Protein AF-A0A179ULN0-F1 (afdb_monomer)

Nearest PDB structures (foldseek):
  7x2u-assembly1_B  TM=2.822E-01  e=8.309E+00  Homo sapiens

Radius of gyration: 23.5 Å; Cα contacts (8 Å, |Δi|>4): 282; chains: 1; bounding box: 60×69×51 Å

Solvent-accessible surface area (backbone atoms only — not comparable to full-atom values): 16867 Å² total; per-residue (Å²): 145,85,83,88,75,81,90,78,72,86,79,89,75,92,74,95,76,65,72,68,56,58,52,49,49,53,50,49,51,49,53,52,49,56,60,60,67,67,43,74,63,62,56,55,58,56,59,76,74,58,72,100,82,70,83,72,65,65,61,60,53,48,53,52,49,49,53,57,43,50,69,66,63,54,64,80,76,75,67,66,82,57,67,64,60,64,55,49,57,73,71,54,73,71,82,67,65,88,80,44,60,66,74,61,32,39,39,62,30,54,62,98,62,86,73,73,85,72,56,71,67,61,48,52,54,51,21,52,54,38,38,50,54,27,51,49,49,40,50,54,54,56,62,70,36,67,76,51,50,74,57,58,60,86,72,77,63,72,30,53,58,54,41,34,47,34,44,42,68,37,46,87,39,80,49,40,19,57,46,13,46,47,50,15,36,47,50,8,30,51,41,4,29,50,45,33,51,58,46,60,70,42,98,63,26,83,84,45,25,82,55,43,13,59,52,15,20,52,54,25,44,52,51,18,63,72,71,71,17,54,23,76,35,19,33,48,42,4,19,40,21,28,61,36,70,53,48,41,64,43,32,76,56,37,39,62,52,48,50,50,42,43,48,46,37,50,53,42,35,22,55,57,39,33,75,73,50,70,22,41,86,38,65,88,55,91,68,80,75,66,59,72,76,66,64,76,77,112

Mean predicted aligned error: 15.64 Å

Structure (mmCIF, N/CA/C/O backbone):
data_AF-A0A179ULN0-F1
#
_entry.id   AF-A0A179ULN0-F1
#
loop_
_atom_site.group_PDB
_atom_site.id
_atom_site.type_symbol
_atom_site.label_atom_id
_atom_site.label_alt_id
_atom_site.label_comp_id
_atom_site.label_asym_id
_atom_site.label_entity_id
_atom_site.label_seq_id
_atom_site.pdbx_PDB_ins_code
_atom_site.Cartn_x
_atom_site.Cartn_y
_atom_site.Cartn_z
_atom_site.occupancy
_atom_site.B_iso_or_equiv
_atom_site.auth_seq_id
_atom_site.auth_comp_id
_atom_site.auth_asym_id
_atom_site.auth_atom_id
_atom_site.pdbx_PDB_model_num
ATOM 1 N N . MET A 1 1 ? 18.303 41.573 -6.606 1.00 40.38 1 MET A N 1
ATOM 2 C CA . MET A 1 1 ? 16.859 41.795 -6.342 1.00 40.38 1 MET A CA 1
ATOM 3 C C . MET A 1 1 ? 16.330 43.005 -7.127 1.00 40.38 1 MET A C 1
ATOM 5 O O . MET A 1 1 ? 15.957 43.995 -6.518 1.00 40.38 1 MET A O 1
ATOM 9 N N . HIS A 1 2 ? 16.290 42.969 -8.468 1.00 32.41 2 HIS A N 1
ATOM 10 C CA . HIS A 1 2 ? 15.744 44.108 -9.238 1.00 32.41 2 HIS A CA 1
ATOM 11 C C . HIS A 1 2 ? 15.025 43.757 -10.558 1.00 32.41 2 HIS A C 1
ATOM 13 O O . HIS A 1 2 ? 14.625 44.658 -11.286 1.00 32.41 2 HIS A O 1
ATOM 19 N N . ALA A 1 3 ? 14.7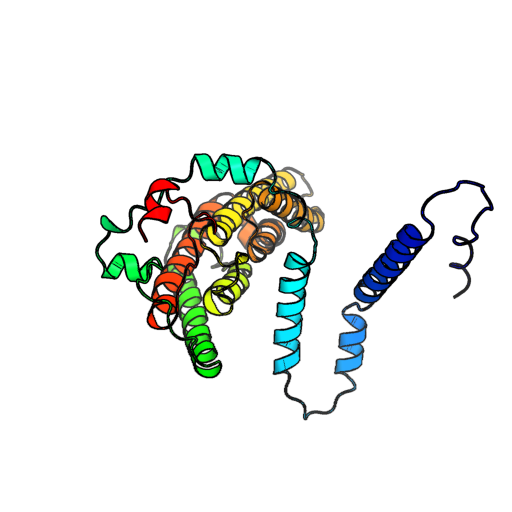85 42.469 -10.846 1.00 34.06 3 ALA A N 1
ATOM 20 C CA . ALA A 1 3 ? 14.168 42.024 -12.106 1.00 34.06 3 ALA A CA 1
ATOM 21 C C . ALA A 1 3 ? 12.752 41.415 -11.969 1.00 34.06 3 ALA A C 1
ATOM 23 O O . ALA A 1 3 ? 12.161 41.022 -12.965 1.00 34.06 3 ALA A O 1
ATOM 24 N N . ILE A 1 4 ? 12.157 41.387 -10.769 1.00 36.00 4 ILE A N 1
ATOM 25 C CA . ILE A 1 4 ? 10.793 40.860 -10.536 1.00 36.00 4 ILE A CA 1
ATOM 26 C C . ILE A 1 4 ? 9.886 41.980 -10.007 1.00 36.00 4 ILE A C 1
ATOM 28 O O . ILE A 1 4 ? 9.288 41.880 -8.941 1.00 36.00 4 ILE A O 1
ATOM 32 N N . ARG A 1 5 ? 9.834 43.119 -10.705 1.00 33.16 5 ARG A N 1
ATOM 33 C CA . ARG A 1 5 ? 8.904 44.214 -10.355 1.00 33.16 5 ARG A CA 1
ATOM 34 C C . ARG A 1 5 ? 8.020 44.685 -11.508 1.00 33.16 5 ARG A C 1
ATOM 36 O O . ARG A 1 5 ? 7.246 45.611 -11.320 1.00 33.16 5 ARG A O 1
ATOM 43 N N . LYS A 1 6 ? 8.095 44.045 -12.682 1.00 33.81 6 LYS A N 1
ATOM 44 C CA . LYS A 1 6 ? 7.427 44.528 -13.906 1.00 33.81 6 LYS A CA 1
ATOM 45 C C . LYS A 1 6 ? 6.244 43.700 -14.427 1.00 33.81 6 LYS A C 1
ATOM 47 O O . LYS A 1 6 ? 5.729 44.034 -15.481 1.00 33.81 6 LYS A O 1
ATOM 52 N N . VAL A 1 7 ? 5.758 42.687 -13.702 1.00 37.56 7 VAL A N 1
ATOM 53 C CA . VAL A 1 7 ? 4.596 41.877 -14.155 1.00 37.56 7 VAL A CA 1
ATOM 54 C C . VAL A 1 7 ? 3.280 42.256 -13.452 1.00 37.56 7 VAL A C 1
ATOM 56 O O . VAL A 1 7 ? 2.231 41.704 -13.747 1.00 37.56 7 VAL A O 1
ATOM 59 N N . CYS A 1 8 ? 3.286 43.244 -12.554 1.00 33.84 8 CYS A N 1
ATOM 60 C CA . CYS A 1 8 ? 2.080 43.656 -11.830 1.00 33.84 8 CYS A CA 1
ATOM 61 C C . CYS A 1 8 ? 1.866 45.172 -11.932 1.00 33.84 8 CYS A C 1
ATOM 63 O O . CYS A 1 8 ? 1.975 45.892 -10.943 1.00 33.84 8 CYS A O 1
ATOM 65 N N . GLN A 1 9 ? 1.587 45.668 -13.139 1.00 30.64 9 GLN A N 1
ATOM 66 C CA . GLN A 1 9 ? 0.807 46.898 -13.282 1.00 30.64 9 GLN A CA 1
ATOM 67 C C . GLN A 1 9 ? -0.569 46.532 -13.846 1.00 30.64 9 GLN A C 1
ATOM 69 O O . GLN A 1 9 ? -0.626 45.873 -14.885 1.00 30.64 9 GLN A O 1
ATOM 74 N N . PRO A 1 10 ? -1.673 46.907 -13.176 1.00 33.56 10 PRO A N 1
ATOM 75 C CA . PRO A 1 10 ? -3.003 46.697 -13.719 1.00 33.56 10 PRO A CA 1
ATOM 76 C C . PRO A 1 10 ? -3.217 47.674 -14.880 1.00 33.56 10 PRO A C 1
ATOM 78 O O . PRO A 1 10 ? -3.147 48.888 -14.696 1.00 33.56 10 PRO A O 1
ATOM 81 N N . GLN A 1 11 ? -3.464 47.144 -16.079 1.00 34.94 11 GLN A N 1
ATOM 82 C CA . GLN A 1 11 ? -4.039 47.943 -17.153 1.00 34.94 11 GLN A CA 1
ATOM 83 C C . GLN A 1 11 ? -5.492 48.266 -16.805 1.00 34.94 11 GLN A C 1
ATOM 85 O O . GLN A 1 11 ? -6.268 47.397 -16.409 1.00 34.94 11 GLN A O 1
ATOM 90 N N . ASN A 1 12 ? -5.813 49.549 -16.915 1.00 36.28 12 ASN A N 1
ATOM 91 C CA . ASN A 1 12 ? -7.117 50.127 -16.653 1.00 36.28 12 ASN A CA 1
ATOM 92 C C . ASN A 1 12 ? -8.088 49.676 -17.759 1.00 36.28 12 ASN A C 1
ATOM 94 O O . ASN A 1 12 ? -7.899 50.029 -18.920 1.00 36.28 12 ASN A O 1
ATOM 98 N N . GLY A 1 13 ? -9.089 48.868 -17.408 1.00 31.16 13 GLY A N 1
ATOM 99 C CA . GLY A 1 13 ? -10.068 48.318 -18.344 1.00 31.16 13 GLY A CA 1
ATOM 100 C C . GLY A 1 13 ? -11.402 48.072 -17.646 1.00 31.16 13 GLY A C 1
ATOM 101 O O . GLY A 1 13 ? -11.511 47.237 -16.755 1.00 31.16 13 GLY A O 1
ATOM 102 N N . SER A 1 14 ? -12.395 48.856 -18.042 1.00 37.06 14 SER A N 1
ATOM 103 C CA . SER A 1 14 ? -13.783 48.890 -17.583 1.00 37.06 14 SER A CA 1
ATOM 104 C C . SER A 1 14 ? -14.515 47.546 -17.696 1.00 37.06 14 SER A C 1
ATOM 106 O O . SER A 1 14 ? -14.599 46.980 -18.784 1.00 37.06 14 SER A O 1
ATOM 108 N N . GLY A 1 15 ? -15.134 47.090 -16.604 1.00 32.31 15 GLY A N 1
ATOM 109 C CA . GLY A 1 15 ? -16.051 45.948 -16.601 1.00 32.31 15 GLY A CA 1
ATOM 110 C C . GLY A 1 15 ? -16.623 45.689 -15.208 1.00 32.31 15 GLY A C 1
ATOM 111 O O . GLY A 1 15 ? -15.917 45.263 -14.302 1.00 32.31 15 GLY A O 1
ATOM 112 N N . ILE A 1 16 ? -17.904 46.000 -15.028 1.00 43.78 16 ILE A N 1
ATOM 113 C CA . ILE A 1 16 ? -18.657 45.872 -13.777 1.00 43.78 16 ILE A CA 1
ATOM 114 C C . ILE A 1 16 ? -18.820 44.380 -13.448 1.00 43.78 16 ILE A C 1
ATOM 116 O O . ILE A 1 16 ? -19.535 43.670 -14.149 1.00 43.78 16 ILE A O 1
ATOM 120 N N . GLY A 1 17 ? -18.162 43.903 -12.388 1.00 41.06 17 GLY A N 1
ATOM 121 C CA . GLY A 1 17 ? -18.345 42.537 -11.892 1.00 41.06 17 GLY A CA 1
ATOM 122 C C . GLY A 1 17 ? -17.196 42.009 -11.031 1.00 41.06 17 GLY A C 1
ATOM 123 O O . GLY A 1 17 ? -16.205 41.506 -11.544 1.00 41.06 17 GLY A O 1
ATOM 124 N N . ASN A 1 18 ? -17.400 42.030 -9.711 1.00 45.28 18 ASN A N 1
ATOM 125 C CA . ASN A 1 18 ? -16.765 41.141 -8.728 1.00 45.28 18 ASN A CA 1
ATOM 126 C C . ASN A 1 18 ? -15.263 41.344 -8.406 1.00 45.28 18 ASN A C 1
ATOM 128 O O . ASN A 1 18 ? -14.456 40.412 -8.418 1.00 45.28 18 ASN A O 1
ATOM 132 N N . THR A 1 19 ? -14.882 42.563 -8.020 1.00 45.16 19 THR A N 1
ATOM 133 C CA . THR A 1 19 ? -13.539 42.900 -7.503 1.00 45.16 19 THR A CA 1
ATOM 134 C C . THR A 1 19 ? -13.199 42.227 -6.160 1.00 45.16 19 THR A C 1
ATOM 136 O O . THR A 1 19 ? -12.023 42.005 -5.859 1.00 45.16 19 THR A O 1
ATOM 139 N N . ASP A 1 20 ? -14.205 41.816 -5.382 1.00 47.31 20 ASP A N 1
ATOM 140 C CA . ASP A 1 20 ? -14.019 41.173 -4.075 1.00 47.31 20 ASP A CA 1
ATOM 141 C C . ASP A 1 20 ? -13.673 39.679 -4.148 1.00 47.31 20 ASP A C 1
ATOM 143 O O . ASP A 1 20 ? -13.014 39.167 -3.237 1.00 47.31 20 ASP A O 1
ATOM 147 N N . GLU A 1 21 ? -14.070 38.959 -5.203 1.00 48.91 21 GLU A N 1
ATOM 148 C CA . GLU A 1 21 ? -13.698 37.546 -5.385 1.00 48.91 21 GLU A CA 1
ATOM 149 C C . GLU A 1 21 ? -12.279 37.394 -5.935 1.00 48.91 21 GLU A C 1
ATOM 151 O O . GLU A 1 21 ? -11.496 36.617 -5.382 1.00 48.91 21 GLU A O 1
ATOM 156 N N . ALA A 1 22 ? -11.895 38.208 -6.924 1.00 44.06 22 ALA A N 1
ATOM 157 C CA . ALA A 1 22 ? -10.529 38.229 -7.451 1.00 44.06 22 ALA A CA 1
ATOM 158 C C . ALA A 1 22 ? -9.507 38.657 -6.377 1.00 44.06 22 ALA A C 1
ATOM 160 O O . ALA A 1 22 ? -8.414 38.091 -6.275 1.00 44.06 22 ALA A O 1
ATOM 161 N N . GLY A 1 23 ? -9.879 39.603 -5.502 1.00 44.81 23 GLY A N 1
ATOM 162 C CA . GLY A 1 23 ? -9.072 39.992 -4.342 1.00 44.81 23 GLY A CA 1
ATOM 163 C C . GLY A 1 23 ? -8.931 38.877 -3.297 1.00 44.81 23 GLY A C 1
ATOM 164 O O . GLY A 1 23 ? -7.858 38.711 -2.703 1.00 44.81 23 GLY A O 1
ATOM 165 N N . ARG A 1 24 ? -9.981 38.066 -3.098 1.00 52.47 24 ARG A N 1
ATOM 166 C CA . ARG A 1 24 ? -9.977 36.909 -2.184 1.00 52.47 24 ARG A CA 1
ATOM 167 C C . ARG A 1 24 ? -9.149 35.752 -2.734 1.00 52.47 24 ARG A C 1
ATOM 169 O O . ARG A 1 24 ? -8.398 35.142 -1.972 1.00 52.47 24 ARG A O 1
ATOM 176 N N . GLU A 1 25 ? -9.232 35.484 -4.036 1.00 47.31 25 GLU A N 1
ATOM 177 C CA . GLU A 1 25 ? -8.388 34.494 -4.710 1.00 47.31 25 GLU A CA 1
ATOM 178 C C . GLU A 1 25 ? -6.926 34.928 -4.756 1.00 47.31 25 GLU A C 1
ATOM 180 O O . GLU A 1 25 ? -6.057 34.122 -4.439 1.00 47.31 25 GLU A O 1
ATOM 185 N N . SER A 1 26 ? -6.628 36.205 -5.019 1.00 44.69 26 SER A N 1
ATOM 186 C CA . SER A 1 26 ? -5.249 36.709 -4.975 1.00 44.69 26 SER A CA 1
ATOM 187 C C . SER A 1 26 ? -4.641 36.599 -3.573 1.00 44.69 26 SER A C 1
ATOM 189 O O . SER A 1 26 ? -3.469 36.249 -3.436 1.00 44.69 26 SER A O 1
ATOM 191 N N . ARG A 1 27 ? -5.424 36.841 -2.510 1.00 49.72 27 ARG A N 1
ATOM 192 C CA . ARG A 1 27 ? -4.967 36.621 -1.125 1.00 49.72 27 ARG A CA 1
ATOM 193 C C . ARG A 1 27 ? -4.789 35.140 -0.802 1.00 49.72 27 ARG A C 1
ATOM 195 O O . ARG A 1 27 ? -3.818 34.804 -0.135 1.00 49.72 27 ARG A O 1
ATOM 202 N N . ARG A 1 28 ? -5.664 34.256 -1.294 1.00 48.75 28 ARG A N 1
ATOM 203 C CA . ARG A 1 28 ? -5.533 32.796 -1.120 1.00 48.75 28 ARG A CA 1
ATOM 204 C C . ARG A 1 28 ? -4.339 32.227 -1.876 1.00 48.75 28 ARG A C 1
ATOM 206 O O . ARG A 1 28 ? -3.595 31.449 -1.299 1.00 48.75 28 ARG A O 1
ATOM 213 N N . LEU A 1 29 ? -4.107 32.669 -3.109 1.00 47.16 29 LEU A N 1
ATOM 214 C CA . LEU A 1 29 ? -2.938 32.301 -3.903 1.00 47.16 29 LEU A CA 1
ATOM 215 C C . LEU A 1 29 ? -1.650 32.816 -3.265 1.00 47.16 29 LEU A C 1
ATOM 217 O O . LEU A 1 29 ? -0.686 32.067 -3.209 1.00 47.16 29 LEU A O 1
ATOM 221 N N . ARG A 1 30 ? -1.636 34.035 -2.706 1.00 46.56 30 ARG A N 1
ATOM 222 C CA . ARG A 1 30 ? -0.488 34.540 -1.9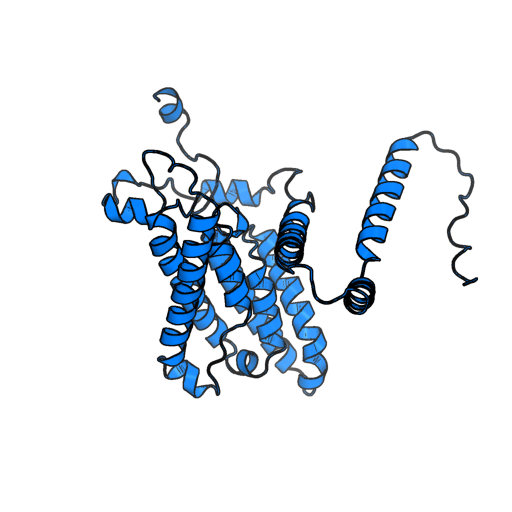29 1.00 46.56 30 ARG A CA 1
ATOM 223 C C . ARG A 1 30 ? -0.273 33.773 -0.629 1.00 46.56 30 ARG A C 1
ATOM 225 O O . ARG A 1 30 ? 0.874 33.524 -0.292 1.00 46.56 30 ARG A O 1
ATOM 232 N N . LEU A 1 31 ? -1.336 33.367 0.071 1.00 46.09 31 LEU A N 1
ATOM 233 C CA . LEU A 1 31 ? -1.219 32.519 1.262 1.00 46.09 31 LEU A CA 1
ATOM 234 C C . LEU A 1 31 ? -0.682 31.126 0.906 1.00 46.09 31 LEU A C 1
ATOM 236 O O . LEU A 1 31 ? 0.199 30.634 1.603 1.00 46.09 31 LEU A O 1
ATOM 240 N N . CYS A 1 32 ? -1.164 30.526 -0.189 1.00 42.22 32 CYS A N 1
ATOM 241 C CA . CYS A 1 32 ? -0.693 29.242 -0.717 1.00 42.22 32 CYS A CA 1
ATOM 242 C C . CYS A 1 32 ? 0.751 29.321 -1.229 1.00 42.22 32 CYS A C 1
ATOM 244 O O . CYS A 1 32 ? 1.546 28.435 -0.943 1.00 42.22 32 CYS A O 1
ATOM 246 N N . LEU A 1 33 ? 1.126 30.397 -1.926 1.00 43.53 33 LEU A N 1
ATOM 247 C CA . LEU A 1 33 ? 2.506 30.646 -2.354 1.00 43.53 33 LEU A CA 1
ATOM 248 C C . LEU A 1 33 ? 3.428 30.914 -1.160 1.00 43.53 33 LEU A C 1
ATOM 250 O O . LEU A 1 33 ? 4.557 30.440 -1.163 1.00 43.53 33 LEU A O 1
ATOM 254 N N . ALA A 1 34 ? 2.952 31.599 -0.116 1.00 41.97 34 ALA A N 1
ATOM 255 C CA . ALA A 1 34 ? 3.703 31.792 1.124 1.00 41.97 34 ALA A CA 1
ATOM 256 C C . ALA A 1 34 ? 3.893 30.478 1.904 1.00 41.97 34 ALA A C 1
ATOM 258 O O . ALA A 1 34 ? 4.945 30.285 2.501 1.00 41.97 34 ALA A O 1
ATOM 259 N N . THR A 1 35 ? 2.929 29.548 1.847 1.00 46.09 35 THR A N 1
ATOM 260 C CA . THR A 1 35 ? 3.082 28.187 2.409 1.00 46.09 35 THR A CA 1
ATOM 261 C C . THR A 1 35 ? 3.914 27.256 1.522 1.00 46.09 35 THR A C 1
ATOM 263 O O . THR A 1 35 ? 4.506 26.308 2.026 1.00 46.09 35 THR A O 1
ATOM 266 N N . MET A 1 36 ? 4.013 27.523 0.216 1.00 39.44 36 MET A N 1
ATOM 267 C CA . MET A 1 36 ? 4.932 26.821 -0.692 1.00 39.44 36 MET A CA 1
ATOM 268 C C . MET A 1 36 ? 6.375 27.338 -0.591 1.00 39.44 36 MET A C 1
ATOM 270 O O . MET A 1 36 ? 7.309 26.569 -0.800 1.00 39.44 36 MET A O 1
ATOM 274 N N . ALA A 1 37 ? 6.566 28.622 -0.266 1.00 39.38 37 ALA A N 1
ATOM 275 C CA . ALA A 1 37 ? 7.881 29.249 -0.115 1.00 39.38 37 ALA A CA 1
ATOM 276 C C . ALA A 1 37 ? 8.602 28.848 1.183 1.00 39.38 37 ALA A C 1
ATOM 278 O O . ALA A 1 37 ? 9.821 28.977 1.263 1.00 39.38 37 ALA A O 1
ATOM 279 N N . THR A 1 38 ? 7.892 28.294 2.171 1.00 41.84 38 THR A N 1
ATOM 280 C CA . THR A 1 38 ? 8.506 27.625 3.327 1.00 41.84 38 THR A CA 1
ATOM 281 C C . THR A 1 38 ? 8.982 26.229 2.925 1.00 41.84 38 THR A C 1
ATOM 283 O O . THR A 1 38 ? 8.421 25.204 3.311 1.00 41.84 38 THR A O 1
ATOM 286 N N . THR A 1 39 ? 9.999 26.198 2.068 1.00 41.06 39 THR A N 1
ATOM 287 C CA . THR A 1 39 ? 10.735 24.991 1.682 1.00 41.06 39 THR A CA 1
ATOM 288 C C . THR A 1 39 ? 11.611 24.453 2.830 1.00 41.06 39 THR A C 1
ATOM 290 O O . THR A 1 39 ? 11.952 25.203 3.745 1.00 41.06 39 THR A O 1
ATOM 293 N N . PRO A 1 40 ? 12.060 23.181 2.763 1.00 45.28 40 PRO A N 1
ATOM 294 C CA . PRO A 1 40 ? 12.872 22.493 3.786 1.00 45.28 40 PRO A CA 1
ATOM 295 C C . PRO A 1 40 ? 14.181 23.187 4.217 1.00 45.28 40 PRO A C 1
ATOM 297 O O . PRO A 1 40 ? 14.801 22.778 5.196 1.00 45.28 40 PRO A O 1
ATOM 300 N N . LEU A 1 41 ? 14.616 24.227 3.503 1.00 37.75 41 LEU A N 1
ATOM 301 C CA . LEU A 1 41 ? 15.841 24.981 3.777 1.00 37.75 41 LEU A CA 1
ATOM 302 C C . LEU A 1 41 ? 15.737 25.899 5.005 1.00 37.75 41 LEU A C 1
ATOM 304 O O . LEU A 1 41 ? 16.694 25.971 5.772 1.00 37.75 41 LEU A O 1
ATOM 308 N N . ASP A 1 42 ? 14.584 26.526 5.259 1.00 41.09 42 ASP A N 1
ATOM 309 C CA . ASP A 1 42 ? 14.392 27.328 6.483 1.00 41.09 42 ASP A CA 1
ATOM 310 C C . ASP A 1 42 ? 14.261 26.438 7.729 1.00 41.09 42 ASP A C 1
ATOM 312 O O . ASP A 1 42 ? 14.659 26.818 8.830 1.00 41.09 42 ASP A O 1
ATOM 316 N N . TYR A 1 43 ? 13.786 25.202 7.545 1.00 42.25 43 TYR A N 1
ATOM 317 C CA . TYR A 1 43 ? 13.761 24.171 8.582 1.00 42.25 43 TYR A CA 1
ATOM 318 C C . TYR A 1 43 ? 15.175 23.694 8.947 1.00 42.25 43 TYR A C 1
ATOM 320 O O . TYR A 1 43 ? 15.501 23.608 10.130 1.00 42.25 43 TYR A O 1
ATOM 328 N N . LEU A 1 44 ? 16.043 23.470 7.950 1.00 38.44 44 LEU A N 1
ATOM 329 C CA . LEU A 1 44 ? 17.458 23.160 8.189 1.00 38.44 44 LEU A CA 1
ATOM 330 C C . LEU A 1 44 ? 18.183 24.324 8.871 1.00 38.44 44 LEU A C 1
ATOM 332 O O . LEU A 1 44 ? 18.933 24.095 9.813 1.00 38.44 44 LEU A O 1
ATOM 336 N N . ARG A 1 45 ? 17.903 25.571 8.474 1.00 37.94 45 ARG A N 1
ATOM 337 C CA . ARG A 1 45 ? 18.495 26.761 9.105 1.00 37.94 45 ARG A CA 1
ATOM 338 C C . ARG A 1 45 ? 18.032 26.957 10.554 1.00 37.94 45 ARG A C 1
ATOM 340 O O . ARG A 1 45 ? 18.825 27.363 11.390 1.00 37.94 45 ARG A O 1
ATOM 347 N N . SER A 1 46 ? 16.784 26.605 10.870 1.00 39.72 46 SER A N 1
ATOM 348 C CA . SER A 1 46 ? 16.241 26.646 12.238 1.00 39.72 46 SER A CA 1
ATOM 349 C C . SER A 1 46 ? 16.704 25.480 13.128 1.00 39.72 46 SER A C 1
ATOM 351 O O . SER A 1 46 ? 16.644 25.593 14.354 1.00 39.72 46 SER A O 1
ATOM 353 N N . SER A 1 47 ? 17.155 24.369 12.535 1.00 41.22 47 SER A N 1
ATOM 354 C CA . SER A 1 47 ? 17.686 23.202 13.252 1.00 41.22 47 SER A CA 1
ATOM 355 C C . SER A 1 47 ? 19.115 23.407 13.754 1.00 41.22 47 SER A C 1
ATOM 357 O O . SER A 1 47 ? 19.497 22.764 14.728 1.00 41.22 47 SER A O 1
ATOM 359 N N . THR A 1 48 ? 19.907 24.260 13.103 1.00 48.69 48 THR A N 1
ATOM 360 C CA . THR A 1 48 ? 21.296 24.539 13.508 1.00 48.69 48 THR A CA 1
ATOM 361 C C . THR A 1 48 ? 21.379 25.534 14.671 1.00 48.69 48 THR A C 1
ATOM 363 O O . THR A 1 48 ? 22.358 25.524 15.406 1.00 48.69 48 THR A O 1
ATOM 366 N N . ASP A 1 49 ? 20.335 26.348 14.871 1.00 41.72 49 ASP A N 1
ATOM 367 C CA . ASP A 1 49 ? 20.292 27.432 15.868 1.00 41.72 49 ASP A CA 1
ATOM 368 C C . ASP A 1 49 ? 19.614 27.055 17.202 1.00 41.72 49 ASP A C 1
ATOM 370 O O . ASP A 1 49 ? 19.516 27.891 18.102 1.00 41.72 49 ASP A O 1
ATOM 374 N N . ARG A 1 50 ? 19.125 25.817 17.377 1.00 43.12 50 ARG A N 1
ATOM 375 C CA . ARG A 1 50 ? 18.424 25.416 18.612 1.00 43.12 50 ARG A CA 1
ATOM 376 C C . ARG A 1 50 ? 19.254 24.474 19.478 1.00 43.12 50 ARG A C 1
ATOM 378 O O . ARG A 1 50 ? 19.571 23.356 19.087 1.00 43.12 50 ARG A O 1
ATOM 385 N N . GLY A 1 51 ? 19.582 24.962 20.677 1.00 43.31 51 GLY A N 1
ATOM 386 C CA . GLY A 1 51 ? 20.315 24.236 21.712 1.00 43.31 51 GLY A CA 1
ATOM 387 C C . GLY A 1 51 ? 19.623 22.945 22.189 1.00 43.31 51 GLY A C 1
ATOM 388 O O . GLY A 1 51 ? 18.444 22.719 21.917 1.00 43.31 51 GLY A O 1
ATOM 389 N N . PRO A 1 52 ? 20.346 22.093 22.936 1.00 43.53 52 PRO A N 1
ATOM 390 C CA . PRO A 1 52 ? 20.108 20.646 23.034 1.00 43.53 52 PRO A CA 1
ATOM 391 C C . PRO A 1 52 ? 18.881 20.187 23.856 1.00 43.53 52 PRO A C 1
ATOM 393 O O . PRO A 1 52 ? 18.791 19.005 24.171 1.00 43.53 52 PRO A O 1
ATOM 396 N N . ASN A 1 53 ? 17.928 21.062 24.204 1.00 41.84 53 ASN A N 1
ATOM 397 C CA . ASN A 1 53 ? 16.956 20.797 25.281 1.00 41.84 53 ASN A CA 1
ATOM 398 C C . ASN A 1 53 ? 15.451 20.904 24.930 1.00 41.84 53 ASN A C 1
ATOM 400 O O . ASN A 1 53 ? 14.642 21.024 25.847 1.00 41.84 53 ASN A O 1
ATOM 404 N N . GLU A 1 54 ? 15.018 20.794 23.666 1.00 45.69 54 GLU A N 1
ATOM 405 C CA . GLU A 1 54 ? 13.575 20.663 23.348 1.00 45.69 54 GLU A CA 1
ATOM 406 C C . GLU A 1 54 ? 13.187 19.294 22.741 1.00 45.69 54 GLU A C 1
ATOM 408 O O . GLU A 1 54 ? 13.843 18.813 21.814 1.00 45.69 54 GLU A O 1
ATOM 413 N N . PRO A 1 55 ? 12.096 18.648 23.210 1.00 43.75 55 PRO A N 1
ATOM 414 C CA . PRO A 1 55 ? 11.676 17.340 22.715 1.00 43.75 55 PRO A CA 1
ATOM 415 C C . PRO A 1 55 ? 10.986 17.430 21.339 1.00 43.75 55 PRO A C 1
ATOM 417 O O . PRO A 1 55 ? 9.878 17.946 21.190 1.00 43.75 55 PRO A O 1
ATOM 420 N N . ASN A 1 56 ? 11.622 16.807 20.343 1.00 51.12 56 ASN A N 1
ATOM 421 C CA . ASN A 1 56 ? 11.261 16.701 18.916 1.00 51.12 56 ASN A CA 1
ATOM 422 C C . ASN A 1 56 ? 9.860 16.124 18.569 1.00 51.12 56 ASN A C 1
ATOM 424 O O . ASN A 1 56 ? 9.501 16.007 17.396 1.00 51.12 56 ASN A O 1
ATOM 428 N N . GLN A 1 57 ? 9.044 15.726 19.548 1.00 41.97 57 GLN A N 1
ATOM 429 C CA . GLN A 1 57 ? 7.865 14.879 19.311 1.00 41.97 57 GLN A CA 1
ATOM 430 C C . GLN A 1 57 ? 6.641 15.608 18.735 1.00 41.97 57 GLN A C 1
ATOM 432 O O . GLN A 1 57 ? 5.890 15.007 17.970 1.00 41.97 57 GLN A O 1
ATOM 437 N N . ARG A 1 58 ? 6.422 16.895 19.045 1.00 40.12 58 ARG A N 1
ATOM 438 C CA . ARG A 1 58 ? 5.239 17.630 18.540 1.00 40.12 58 ARG A CA 1
ATOM 439 C C . ARG A 1 58 ? 5.372 18.053 17.072 1.00 40.12 58 ARG A C 1
ATOM 441 O O . ARG A 1 58 ? 4.367 18.141 16.372 1.00 40.12 58 ARG A O 1
ATOM 448 N N . ALA A 1 59 ? 6.597 18.261 16.589 1.00 40.38 59 ALA A N 1
ATOM 449 C CA . ALA A 1 59 ? 6.863 18.724 15.226 1.00 40.38 59 ALA A CA 1
ATOM 450 C C . ALA A 1 59 ? 6.729 17.605 14.174 1.00 40.38 59 ALA A C 1
ATOM 452 O O . ALA A 1 59 ? 6.175 17.833 13.101 1.00 40.38 59 ALA A O 1
ATOM 453 N N . LEU A 1 60 ? 7.168 16.384 14.500 1.00 39.53 60 LEU A N 1
ATOM 454 C CA . LEU A 1 60 ? 7.040 15.210 13.623 1.00 39.53 60 LEU A CA 1
ATOM 455 C C . LEU A 1 60 ? 5.577 14.789 13.421 1.00 39.53 60 LEU A C 1
ATOM 457 O O . LEU A 1 60 ? 5.168 14.494 12.299 1.00 39.53 60 LEU A O 1
ATOM 461 N N . VAL A 1 61 ? 4.776 14.822 14.491 1.00 40.94 61 VAL A N 1
ATOM 462 C CA . VAL A 1 61 ? 3.334 14.532 14.421 1.00 40.94 61 VAL A CA 1
ATOM 463 C C . VAL A 1 61 ? 2.602 15.638 13.656 1.00 40.94 61 VAL A C 1
ATOM 465 O O . VAL A 1 61 ? 1.819 15.336 12.759 1.00 40.94 61 VAL A O 1
ATOM 468 N N . GLY A 1 62 ? 2.924 16.912 13.919 1.00 34.31 62 GLY A N 1
ATOM 469 C CA . GLY A 1 62 ? 2.328 18.053 13.217 1.00 34.31 62 GLY A CA 1
ATOM 470 C C . GLY A 1 62 ? 2.633 18.090 11.716 1.00 34.31 62 GLY A C 1
ATOM 471 O O . GLY A 1 62 ? 1.753 18.427 10.930 1.00 34.31 62 GLY A O 1
ATOM 472 N N . GLY A 1 63 ? 3.834 17.685 11.289 1.00 41.56 63 GLY A N 1
ATOM 473 C CA . GLY A 1 63 ? 4.183 17.579 9.867 1.00 41.56 63 GLY A CA 1
ATOM 474 C C . GLY A 1 63 ? 3.421 16.466 9.137 1.00 41.56 63 GLY A C 1
ATOM 475 O O . GLY A 1 63 ? 2.978 16.655 8.002 1.00 41.56 63 GLY A O 1
ATOM 476 N N . PHE A 1 64 ? 3.202 15.326 9.801 1.00 40.19 64 PHE A N 1
ATOM 477 C CA . PHE A 1 64 ? 2.420 14.216 9.247 1.00 40.19 64 PHE A CA 1
ATOM 478 C C . PHE A 1 64 ? 0.921 14.554 9.186 1.00 40.19 64 PHE A C 1
ATOM 480 O O . PHE A 1 64 ? 0.266 14.281 8.178 1.00 40.19 64 PHE A O 1
ATOM 487 N N . GLU A 1 65 ? 0.388 15.224 10.215 1.00 39.38 65 GLU A N 1
ATOM 488 C CA . GLU A 1 65 ? -0.994 15.718 10.229 1.00 39.38 65 GLU A CA 1
ATOM 489 C C . GLU A 1 65 ? -1.224 16.872 9.249 1.00 39.38 65 GLU A C 1
ATOM 491 O O . GLU A 1 65 ? -2.285 16.933 8.631 1.00 39.38 65 GLU A O 1
ATOM 496 N N . ALA A 1 66 ? -0.237 17.743 9.024 1.00 37.94 66 ALA A N 1
ATOM 497 C CA . ALA A 1 66 ? -0.319 18.791 8.011 1.00 37.94 66 ALA A CA 1
ATOM 498 C C . ALA A 1 66 ? -0.347 18.206 6.591 1.00 37.94 66 ALA A C 1
ATOM 500 O O . ALA A 1 66 ? -1.147 18.652 5.777 1.00 37.94 66 ALA A O 1
ATOM 501 N N . MET A 1 67 ? 0.440 17.164 6.295 1.00 43.16 67 MET A N 1
ATOM 502 C CA . MET A 1 67 ? 0.396 16.467 4.999 1.00 43.16 67 MET A CA 1
ATOM 503 C C . MET A 1 67 ? -0.903 15.672 4.796 1.00 43.16 67 MET A C 1
ATOM 505 O O . MET A 1 67 ? -1.516 15.754 3.728 1.00 43.16 67 MET A O 1
ATOM 509 N N . ALA A 1 68 ? -1.366 14.949 5.822 1.00 40.81 68 ALA A N 1
ATOM 510 C CA . ALA A 1 68 ? -2.653 14.248 5.789 1.00 40.81 68 ALA A CA 1
ATOM 511 C C . ALA A 1 68 ? -3.832 15.234 5.668 1.00 40.81 68 ALA A C 1
ATOM 513 O O . ALA A 1 68 ? -4.764 15.017 4.890 1.00 40.81 68 ALA A O 1
ATOM 514 N N . GLY A 1 69 ? -3.747 16.359 6.378 1.00 37.84 69 GLY A N 1
ATOM 515 C CA . GLY A 1 69 ? -4.678 17.475 6.307 1.00 37.84 69 GLY A CA 1
ATOM 516 C C . GLY A 1 69 ? -4.660 18.160 4.945 1.00 37.84 69 GLY A C 1
ATOM 517 O O . GLY A 1 69 ? -5.724 18.444 4.415 1.00 37.84 69 GLY A O 1
ATOM 518 N N . MET A 1 70 ? -3.502 18.353 4.311 1.00 39.50 70 MET A N 1
ATOM 519 C CA . MET A 1 70 ? -3.393 19.000 2.996 1.00 39.50 70 MET A CA 1
ATOM 520 C C . MET A 1 70 ? -4.017 18.151 1.876 1.00 39.50 70 MET A C 1
ATOM 522 O O . MET A 1 70 ? -4.691 18.690 0.991 1.00 39.50 70 MET A O 1
ATOM 526 N N . PHE A 1 71 ? -3.924 16.818 1.971 1.00 40.78 71 PHE A N 1
ATOM 527 C CA . PHE A 1 71 ? -4.664 15.906 1.086 1.00 40.78 71 PHE A CA 1
ATOM 528 C C . PHE A 1 71 ? -6.188 15.990 1.289 1.00 40.78 71 PHE A C 1
ATOM 530 O O . PHE A 1 71 ? -6.953 15.805 0.343 1.00 40.78 71 PHE A O 1
ATOM 537 N N . GLN A 1 72 ? -6.635 16.318 2.505 1.00 40.28 72 GLN A N 1
ATOM 538 C CA . GLN A 1 72 ? -8.049 16.471 2.861 1.00 40.28 72 GLN A CA 1
ATOM 539 C C . GLN A 1 72 ? -8.592 17.899 2.613 1.00 40.28 72 GLN A C 1
ATOM 541 O O . GLN A 1 72 ? -9.788 18.073 2.379 1.00 40.28 72 GLN A O 1
ATOM 546 N N . VAL A 1 73 ? -7.719 18.915 2.626 1.00 38.16 73 VAL A N 1
ATOM 547 C CA . VAL A 1 73 ? -8.014 20.355 2.460 1.00 38.16 73 VAL A CA 1
ATOM 548 C C . VAL A 1 73 ? -8.007 20.786 0.990 1.00 38.16 73 VAL A C 1
ATOM 550 O O . VAL A 1 73 ? -8.609 21.806 0.644 1.00 38.16 73 VAL A O 1
ATOM 553 N N . THR A 1 74 ? -7.429 19.987 0.089 1.00 37.97 74 THR A N 1
ATOM 554 C CA . THR A 1 74 ? -7.625 20.182 -1.352 1.00 37.97 74 THR A CA 1
ATOM 555 C C . THR A 1 74 ? -9.088 19.850 -1.676 1.00 37.97 74 THR A C 1
ATOM 557 O O . THR A 1 74 ? -9.448 18.688 -1.834 1.00 37.97 74 THR A O 1
ATOM 560 N N . GLY A 1 75 ? -9.955 20.871 -1.711 1.00 34.22 75 GLY A N 1
ATOM 561 C CA . GLY A 1 75 ? -11.428 20.818 -1.779 1.00 34.22 75 GLY A CA 1
ATOM 562 C C . GLY A 1 75 ? -12.079 20.109 -2.982 1.00 34.22 75 GLY A C 1
ATOM 563 O O . GLY A 1 75 ? -13.237 20.385 -3.298 1.00 34.22 75 GLY A O 1
ATOM 564 N N . LEU A 1 76 ? -11.388 19.167 -3.623 1.00 40.84 76 LEU A N 1
ATOM 565 C CA . LEU A 1 76 ? -11.875 18.270 -4.675 1.00 40.84 76 LEU A CA 1
ATOM 566 C C . LEU A 1 76 ? -12.920 17.245 -4.187 1.00 40.84 76 LEU A C 1
ATOM 568 O O . LEU A 1 76 ? -13.493 16.511 -4.991 1.00 40.84 76 LEU A O 1
ATOM 572 N N . THR A 1 77 ? -13.206 17.187 -2.885 1.00 44.00 77 THR A N 1
ATOM 573 C CA . THR A 1 77 ? -14.263 16.349 -2.290 1.00 44.00 77 THR A CA 1
ATOM 574 C C . THR A 1 77 ? -15.539 17.112 -1.927 1.00 44.00 77 THR A C 1
ATOM 576 O O . THR A 1 77 ? -16.546 16.470 -1.636 1.00 44.00 77 THR A O 1
ATOM 579 N N . ARG A 1 78 ? -15.553 18.456 -1.969 1.00 40.47 78 ARG A N 1
ATOM 580 C CA . ARG A 1 78 ? -16.713 19.257 -1.515 1.00 40.47 78 ARG A CA 1
ATOM 581 C C . ARG A 1 78 ? -17.725 19.622 -2.603 1.00 40.47 78 ARG A C 1
ATOM 583 O O . ARG A 1 78 ? -18.827 20.043 -2.267 1.00 40.47 78 ARG A O 1
ATOM 590 N N . ARG A 1 79 ? -17.393 19.471 -3.890 1.00 38.06 79 ARG A N 1
ATOM 591 C CA . ARG A 1 79 ? -18.322 19.758 -4.998 1.00 38.06 79 ARG A CA 1
ATOM 592 C C . ARG A 1 79 ? -18.755 18.462 -5.670 1.00 38.06 79 ARG A C 1
ATOM 594 O O . ARG A 1 79 ? -18.031 17.967 -6.517 1.00 38.06 79 ARG A O 1
ATOM 601 N N . HIS A 1 80 ? -19.932 17.966 -5.275 1.00 40.09 80 HIS A N 1
ATOM 602 C CA . HIS A 1 80 ? -20.630 16.777 -5.787 1.00 40.09 80 HIS A CA 1
ATOM 603 C C . HIS A 1 80 ? -19.816 15.463 -5.784 1.00 40.09 80 HIS A C 1
ATOM 605 O O . HIS A 1 80 ? -18.720 15.404 -6.335 1.00 40.09 80 HIS A O 1
ATOM 611 N N . PRO A 1 81 ? -20.340 14.336 -5.253 1.00 45.59 81 PRO A N 1
ATOM 612 C CA . PRO A 1 81 ? -19.713 13.053 -5.548 1.00 45.59 81 PRO A CA 1
ATOM 613 C C . PRO A 1 81 ? -19.726 12.890 -7.078 1.00 45.59 81 PRO A C 1
ATOM 615 O O . PRO A 1 81 ? -20.808 12.974 -7.671 1.00 45.59 81 PRO A O 1
ATOM 618 N N . PRO A 1 82 ? -18.576 12.700 -7.755 1.00 52.81 82 PRO A N 1
ATOM 619 C CA . PRO A 1 82 ? -18.603 12.386 -9.174 1.00 52.81 82 PRO A CA 1
ATOM 620 C C . PRO A 1 82 ? -19.468 11.140 -9.358 1.00 52.81 82 PRO A C 1
ATOM 622 O O . PRO A 1 82 ? -19.476 10.255 -8.494 1.00 52.81 82 PRO A O 1
ATOM 625 N N . LYS A 1 83 ? -20.212 11.084 -10.471 1.00 57.44 83 LYS A N 1
ATOM 626 C CA . LYS A 1 83 ? -21.207 10.038 -10.768 1.00 57.44 83 LYS A CA 1
ATOM 627 C C . LYS A 1 83 ? -20.701 8.626 -10.434 1.00 57.44 83 LYS A C 1
ATOM 629 O O . LYS A 1 83 ? -21.489 7.812 -9.971 1.00 57.44 83 LYS A O 1
ATOM 634 N N . LEU A 1 84 ? -19.397 8.371 -10.586 1.00 58.81 84 LEU A N 1
ATOM 635 C CA . LEU A 1 84 ? -18.744 7.097 -10.290 1.00 58.81 84 LEU A CA 1
ATOM 636 C C . LEU A 1 84 ? -18.962 6.585 -8.858 1.00 58.81 84 LEU A C 1
ATOM 638 O O . LEU A 1 84 ? -19.239 5.406 -8.696 1.00 58.81 84 LEU A O 1
ATOM 642 N N . GLY A 1 85 ? -18.883 7.435 -7.827 1.00 57.00 85 GLY A N 1
ATOM 643 C CA . GLY A 1 85 ? -19.114 6.991 -6.443 1.00 57.00 85 GLY A CA 1
ATOM 644 C C . GLY A 1 85 ? -20.549 6.498 -6.244 1.00 57.00 85 GLY A C 1
ATOM 645 O O . GLY A 1 85 ? -20.776 5.432 -5.688 1.00 57.00 85 GLY A O 1
ATOM 646 N N . ARG A 1 86 ? -21.518 7.227 -6.809 1.00 61.59 86 ARG A N 1
ATOM 647 C CA . ARG A 1 86 ? -22.943 6.868 -6.767 1.00 61.59 86 ARG A CA 1
ATOM 648 C C . ARG A 1 86 ? -23.254 5.630 -7.625 1.00 61.59 86 ARG A C 1
ATOM 650 O O . ARG A 1 86 ? -24.083 4.813 -7.242 1.00 61.59 86 ARG A O 1
ATOM 657 N N . LEU A 1 87 ? -22.568 5.483 -8.762 1.00 63.09 87 LEU A N 1
ATOM 658 C CA . LEU A 1 87 ? -22.617 4.300 -9.626 1.00 63.09 87 LEU A CA 1
ATOM 659 C C . LEU A 1 87 ? -22.052 3.066 -8.916 1.00 63.09 87 LEU A C 1
ATOM 661 O O . LEU A 1 87 ? -22.713 2.035 -8.916 1.00 63.09 87 LEU A O 1
ATOM 665 N N . LEU A 1 88 ? -20.889 3.170 -8.263 1.00 63.38 88 LEU A N 1
ATOM 666 C CA . LEU A 1 88 ? -20.305 2.068 -7.493 1.00 63.38 88 LEU A CA 1
ATOM 667 C C . LEU A 1 88 ? -21.216 1.650 -6.337 1.00 63.38 88 LEU A C 1
ATOM 669 O O . LEU A 1 88 ? -21.432 0.457 -6.154 1.00 63.38 88 LEU A O 1
ATOM 673 N N . ASN A 1 89 ? -21.812 2.604 -5.614 1.00 64.94 89 ASN A N 1
ATOM 674 C CA . ASN A 1 89 ? -22.702 2.306 -4.482 1.00 64.94 89 ASN A CA 1
ATOM 675 C C . ASN A 1 89 ? -23.941 1.503 -4.890 1.00 64.94 89 ASN A C 1
ATOM 677 O O . ASN A 1 89 ? -24.491 0.784 -4.063 1.00 64.94 89 ASN A O 1
ATOM 681 N N . ARG A 1 90 ? -24.356 1.572 -6.162 1.00 65.62 90 ARG A N 1
ATOM 682 C CA . ARG A 1 90 ? -25.441 0.740 -6.698 1.00 65.62 90 ARG A CA 1
ATOM 683 C C . ARG A 1 90 ? -25.066 -0.742 -6.780 1.00 65.62 90 ARG A C 1
ATOM 685 O O . ARG A 1 90 ? -25.946 -1.589 -6.678 1.00 65.62 90 ARG A O 1
ATOM 692 N N . TYR A 1 91 ? -23.784 -1.039 -6.978 1.00 65.88 91 TYR A N 1
ATOM 693 C CA . TYR A 1 91 ? -23.263 -2.399 -7.132 1.00 65.88 91 TYR A CA 1
ATOM 694 C C . TYR A 1 91 ? -22.653 -2.966 -5.849 1.00 65.88 91 TYR A C 1
ATOM 696 O O . TYR A 1 91 ? -22.373 -4.160 -5.799 1.00 65.88 91 TYR A O 1
ATOM 704 N N . VAL A 1 92 ? -22.444 -2.147 -4.813 1.00 63.59 92 VAL A N 1
ATOM 705 C CA . VAL A 1 92 ? -21.965 -2.623 -3.510 1.00 63.59 92 VAL A CA 1
ATOM 706 C C . VAL A 1 92 ? -23.138 -3.281 -2.773 1.00 63.59 92 VAL A C 1
ATOM 708 O O . VAL A 1 92 ? -24.071 -2.581 -2.373 1.00 63.59 92 VAL A O 1
ATOM 711 N N . PRO A 1 93 ? -23.131 -4.613 -2.572 1.00 61.69 93 PRO A N 1
ATOM 712 C CA . PRO A 1 93 ? -24.207 -5.281 -1.859 1.00 61.69 93 PRO A CA 1
ATOM 713 C C . PRO A 1 93 ? -24.214 -4.863 -0.386 1.00 61.69 93 PRO A C 1
ATOM 715 O O . PRO A 1 93 ? -23.168 -4.643 0.230 1.00 61.69 93 PRO A O 1
ATOM 718 N N . TYR A 1 94 ? -25.409 -4.803 0.201 1.00 58.88 94 TYR A N 1
ATOM 719 C CA . TYR A 1 94 ? -25.552 -4.576 1.634 1.00 58.88 94 TYR A CA 1
ATOM 720 C C . TYR A 1 94 ? -24.831 -5.688 2.420 1.00 58.88 94 TYR A C 1
ATOM 722 O O . TYR A 1 94 ? -25.091 -6.873 2.174 1.00 58.88 94 TYR A O 1
ATOM 730 N N . PRO A 1 95 ? -23.951 -5.347 3.380 1.00 64.50 95 PRO A N 1
ATOM 731 C CA . PRO A 1 95 ? -23.222 -6.353 4.132 1.00 64.50 95 PRO A CA 1
ATOM 732 C C . PRO A 1 95 ? -24.165 -7.132 5.061 1.00 64.50 95 PRO A C 1
ATOM 734 O O . PRO A 1 95 ? -24.778 -6.591 5.985 1.00 64.50 95 PRO A O 1
ATOM 737 N N . ARG A 1 96 ? -24.278 -8.442 4.817 1.00 68.00 96 ARG A N 1
ATOM 738 C CA . ARG A 1 96 ? -25.135 -9.373 5.567 1.00 68.00 96 ARG A CA 1
ATOM 739 C C . ARG A 1 96 ? -24.443 -9.862 6.845 1.00 68.00 96 ARG A C 1
ATOM 741 O O . ARG A 1 96 ? -24.164 -11.045 6.996 1.00 68.00 96 ARG A O 1
ATOM 748 N N . TRP A 1 97 ? -24.182 -8.949 7.782 1.00 65.94 97 TRP A N 1
ATOM 749 C CA . TRP A 1 97 ? -23.487 -9.250 9.048 1.00 65.94 97 TRP A CA 1
ATOM 750 C C . TRP A 1 97 ? -24.174 -10.320 9.917 1.00 65.94 97 TRP A C 1
ATOM 752 O O . TRP A 1 97 ? -23.524 -10.919 10.762 1.00 65.94 97 TRP A O 1
ATOM 762 N N . HIS A 1 98 ? -25.464 -10.592 9.689 1.00 66.06 98 HIS A N 1
ATOM 763 C CA . HIS A 1 98 ? -26.223 -11.641 10.379 1.00 66.06 98 HIS A CA 1
ATOM 764 C C . HIS A 1 98 ? -25.821 -13.071 9.974 1.00 66.06 98 HIS A C 1
ATOM 766 O O . HIS A 1 98 ? -26.149 -14.004 10.697 1.00 66.06 98 HIS A O 1
ATOM 772 N N . LEU A 1 99 ? -25.127 -13.251 8.842 1.00 74.38 99 LEU A N 1
ATOM 773 C CA . LEU A 1 99 ? -24.668 -14.564 8.365 1.00 74.38 99 LEU A CA 1
ATOM 774 C C . LEU A 1 99 ? -23.285 -14.951 8.907 1.00 74.38 99 LEU A C 1
ATOM 776 O O . LEU A 1 99 ? -22.864 -16.093 8.755 1.00 74.38 99 LEU A O 1
ATOM 780 N N . ILE A 1 100 ? -22.556 -14.007 9.508 1.00 77.44 100 ILE A N 1
ATOM 781 C CA . ILE A 1 100 ? -21.172 -14.204 9.945 1.00 77.44 100 ILE A CA 1
ATOM 782 C C . ILE A 1 100 ? -21.161 -14.489 11.456 1.00 77.44 100 ILE A C 1
ATOM 784 O O . ILE A 1 100 ? -21.808 -13.753 12.209 1.00 77.44 100 ILE A O 1
ATOM 788 N N . PRO A 1 101 ? -20.412 -15.503 11.940 1.00 79.44 101 PRO A N 1
ATOM 789 C CA . PRO A 1 101 ? -20.264 -15.756 13.370 1.00 79.44 101 PRO A CA 1
ATOM 790 C C . PRO A 1 101 ? -19.796 -14.499 14.111 1.00 79.44 101 PRO A C 1
ATOM 792 O O . PRO A 1 101 ? -18.864 -13.820 13.674 1.00 79.44 101 PRO A O 1
ATOM 795 N N . ARG A 1 102 ? -20.403 -14.213 15.269 1.00 73.00 102 ARG A N 1
ATOM 796 C CA . ARG A 1 102 ? -20.111 -13.022 16.089 1.00 73.00 102 ARG A CA 1
ATOM 797 C C . ARG A 1 102 ? -18.616 -12.726 16.316 1.00 73.00 102 ARG A C 1
ATOM 799 O O . ARG A 1 102 ? -18.264 -11.555 16.179 1.00 73.00 102 ARG A O 1
ATOM 806 N N . PRO A 1 103 ? -17.723 -13.698 16.614 1.00 73.69 103 PRO A N 1
ATOM 807 C CA . PRO A 1 103 ? -16.301 -13.388 16.786 1.00 73.69 103 PRO A CA 1
ATOM 808 C C . PRO A 1 103 ? -15.656 -12.869 15.495 1.00 73.69 103 PRO A C 1
ATOM 810 O O . PRO A 1 103 ? -14.897 -11.907 15.532 1.00 73.69 103 PRO A O 1
ATOM 813 N N . VAL A 1 104 ? -16.008 -13.436 14.339 1.00 73.31 104 VAL A N 1
ATOM 814 C CA . VAL A 1 104 ? -15.489 -12.987 13.039 1.00 73.31 104 VAL A CA 1
ATOM 815 C C . VAL A 1 104 ? -16.061 -11.615 12.685 1.00 73.31 104 VAL A C 1
ATOM 817 O O . VAL A 1 104 ? -15.322 -10.728 12.275 1.00 73.31 104 VAL A O 1
ATOM 820 N N . ALA A 1 105 ? -17.357 -11.391 12.917 1.00 75.75 105 ALA A N 1
ATOM 821 C CA . ALA A 1 105 ? -17.985 -10.090 12.693 1.00 75.75 105 ALA A CA 1
ATOM 822 C C . ALA A 1 105 ? -17.345 -8.977 13.550 1.00 75.75 105 ALA A C 1
ATOM 824 O O . ALA A 1 105 ? -17.147 -7.864 13.056 1.00 75.75 105 ALA A O 1
ATOM 825 N N . HIS A 1 106 ? -16.954 -9.288 14.793 1.00 75.31 106 HIS A N 1
ATOM 826 C CA . HIS A 1 106 ? -16.244 -8.361 15.682 1.00 75.31 106 HIS A CA 1
ATOM 827 C C . HIS A 1 106 ? -14.905 -7.904 15.088 1.00 75.31 106 HIS A C 1
ATOM 829 O O . HIS A 1 106 ? -14.646 -6.702 15.019 1.00 75.31 106 HIS A O 1
ATOM 835 N N . PHE A 1 107 ? -14.091 -8.840 14.582 1.00 77.38 107 PHE A N 1
ATOM 836 C CA . PHE A 1 107 ? -12.815 -8.537 13.914 1.00 77.38 107 PHE A CA 1
ATOM 837 C C . PHE A 1 107 ? -12.966 -7.924 12.513 1.00 77.38 107 PHE A C 1
ATOM 839 O O . PHE A 1 107 ? -11.996 -7.422 11.955 1.00 77.38 107 PHE A O 1
ATOM 846 N N . LEU A 1 108 ? -14.170 -7.920 11.939 1.00 74.94 108 LEU A N 1
ATOM 847 C CA . LEU A 1 108 ? -14.481 -7.206 10.696 1.00 74.94 108 LEU A CA 1
ATOM 848 C C . LEU A 1 108 ? -15.047 -5.797 10.954 1.00 74.94 108 LEU A C 1
ATOM 850 O O . LEU A 1 108 ? -15.558 -5.157 10.031 1.00 74.94 108 LEU A O 1
ATOM 854 N N . GLY A 1 109 ? -14.965 -5.300 12.194 1.00 67.19 109 GLY A N 1
ATOM 855 C CA . GLY A 1 109 ? -15.390 -3.950 12.578 1.00 67.19 109 GLY A CA 1
ATOM 856 C C . GLY A 1 109 ? -16.887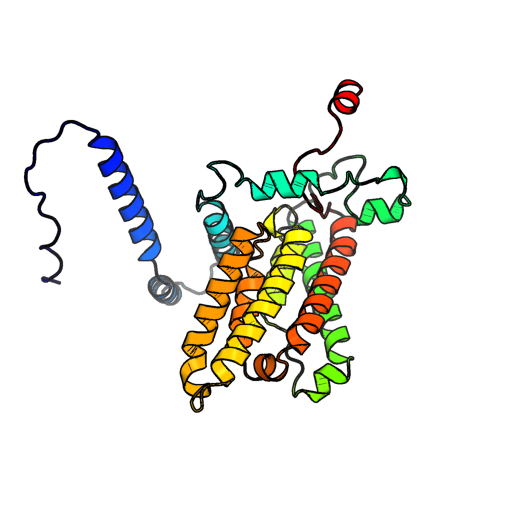 -3.811 12.884 1.00 67.19 109 GLY A C 1
ATOM 857 O O . GLY A 1 109 ? -17.360 -2.698 13.163 1.00 67.19 109 GLY A O 1
ATOM 858 N N . HIS A 1 110 ? -17.655 -4.909 12.867 1.00 70.94 110 HIS A N 1
ATOM 859 C CA . HIS A 1 110 ? -19.056 -4.900 13.280 1.00 70.94 110 HIS A CA 1
ATOM 860 C C . HIS A 1 110 ? -19.147 -4.908 14.810 1.00 70.94 110 HIS A C 1
ATOM 862 O O . HIS A 1 110 ? -18.843 -5.904 15.462 1.00 70.94 110 HIS A O 1
ATOM 868 N N . ARG A 1 111 ? -19.585 -3.786 15.391 1.00 67.50 111 ARG A N 1
ATOM 869 C CA . ARG A 1 111 ? -19.835 -3.655 16.831 1.00 67.50 111 ARG A CA 1
ATOM 870 C C . ARG A 1 111 ? -21.279 -3.234 17.079 1.00 67.50 111 ARG A C 1
ATOM 872 O O . ARG A 1 111 ? -21.780 -2.327 16.418 1.00 67.50 111 ARG A O 1
ATOM 879 N N . THR A 1 112 ? -21.918 -3.875 18.055 1.00 59.28 112 THR A N 1
ATOM 880 C CA . THR A 1 112 ? -23.271 -3.544 18.532 1.00 59.28 112 THR A CA 1
ATOM 881 C C . THR A 1 112 ? -23.305 -2.237 19.322 1.00 59.28 112 THR A C 1
ATOM 883 O O . THR A 1 112 ? -24.309 -1.536 19.293 1.00 59.28 112 THR A O 1
ATOM 886 N N . GLN A 1 113 ? -22.200 -1.878 19.981 1.00 60.31 113 GLN A N 1
ATOM 887 C CA . GLN A 1 113 ? -22.021 -0.598 20.665 1.00 60.31 113 GLN A CA 1
ATOM 888 C C . GLN A 1 113 ? -20.682 0.036 20.256 1.00 60.31 113 GLN A C 1
ATOM 890 O O . GLN A 1 113 ? -19.679 -0.679 20.131 1.00 60.31 113 GLN A O 1
ATOM 895 N N . PRO A 1 114 ? -20.627 1.361 20.025 1.00 64.12 114 PRO A N 1
ATOM 896 C CA . PRO A 1 114 ? -19.370 2.034 19.729 1.00 64.12 114 PRO A CA 1
ATOM 897 C C . PRO A 1 114 ? -18.431 1.932 20.948 1.00 64.12 114 PRO A C 1
ATOM 899 O O . PRO A 1 114 ? -18.861 2.216 22.067 1.00 64.12 114 PRO A O 1
ATOM 902 N N . PRO A 1 115 ? -17.164 1.510 20.773 1.00 67.50 115 PRO A N 1
ATOM 903 C CA . PRO A 1 115 ? -16.226 1.433 21.885 1.00 67.50 115 PRO A CA 1
ATOM 904 C C . PRO A 1 115 ? -15.969 2.818 22.472 1.00 67.50 115 PRO A C 1
ATOM 906 O O . PRO A 1 115 ? -15.937 3.818 21.752 1.00 67.50 115 PRO A O 1
ATOM 909 N N . LYS A 1 116 ? -15.736 2.866 23.787 1.00 71.25 116 LYS A N 1
ATOM 910 C CA . LYS A 1 116 ? -15.243 4.075 24.453 1.00 71.25 116 LYS A CA 1
ATOM 911 C C . LYS A 1 116 ? -13.897 4.459 23.836 1.00 71.25 116 LYS A C 1
ATOM 913 O O . LYS A 1 116 ? -13.073 3.583 23.581 1.00 71.25 116 LYS A O 1
ATOM 918 N N . LYS A 1 117 ? -13.678 5.755 23.595 1.00 72.44 117 LYS A N 1
ATOM 919 C CA . LYS A 1 117 ? -12.407 6.248 23.050 1.00 72.44 117 LYS A CA 1
ATOM 920 C C . LYS A 1 117 ? -11.278 5.908 24.036 1.00 72.44 117 LYS A C 1
ATOM 922 O O . LYS A 1 117 ? -11.340 6.376 25.174 1.00 72.44 117 LYS A O 1
ATOM 927 N N . PRO A 1 118 ? -10.291 5.081 23.653 1.00 76.00 118 PRO A N 1
ATOM 928 C CA . PRO A 1 118 ? -9.165 4.771 24.526 1.00 76.00 118 PRO A CA 1
ATOM 929 C C . PRO A 1 118 ? -8.296 6.016 24.744 1.00 76.00 118 PRO A C 1
ATOM 931 O O . PRO A 1 118 ? -8.250 6.906 23.898 1.00 76.00 118 PRO A O 1
ATOM 934 N N . GLY A 1 119 ? -7.594 6.076 25.877 1.00 79.44 119 GLY A N 1
ATOM 935 C CA . GLY A 1 119 ? -6.664 7.170 26.168 1.00 79.44 119 GLY A CA 1
ATOM 936 C C . GLY A 1 119 ? -5.448 7.176 25.233 1.00 79.44 119 GLY A C 1
ATOM 937 O O . GLY A 1 119 ? -5.003 6.125 24.770 1.00 79.44 119 GLY A O 1
ATOM 938 N N . ASN A 1 120 ? -4.869 8.357 24.995 1.00 85.06 120 ASN A N 1
ATOM 939 C CA . ASN A 1 120 ? -3.795 8.567 24.012 1.00 85.06 120 ASN A CA 1
ATOM 940 C C . ASN A 1 120 ? -2.554 7.681 24.235 1.00 85.06 120 ASN A C 1
ATOM 942 O O . ASN A 1 120 ? -1.949 7.219 23.272 1.00 85.06 120 ASN A O 1
ATOM 946 N N . VAL A 1 121 ? -2.185 7.400 25.490 1.00 86.88 121 VAL A N 1
ATOM 947 C CA . VAL A 1 121 ? -1.032 6.536 25.817 1.00 86.88 121 VAL A CA 1
ATOM 948 C C . VAL A 1 121 ? -1.297 5.089 25.414 1.00 86.88 121 VAL A C 1
ATOM 950 O O . VAL A 1 121 ? -0.451 4.436 24.811 1.00 86.88 121 VAL A O 1
ATOM 953 N N . LEU A 1 122 ? -2.502 4.595 25.693 1.00 84.94 122 LEU A N 1
ATOM 954 C CA . LEU A 1 122 ? -2.908 3.246 25.320 1.00 84.94 122 LEU A CA 1
ATOM 955 C C . LEU A 1 122 ? -2.998 3.111 23.798 1.00 84.94 122 LEU A C 1
ATOM 957 O O . LEU A 1 122 ? -2.576 2.101 23.240 1.00 84.94 122 LEU A O 1
ATOM 961 N N . VAL A 1 123 ? -3.477 4.159 23.119 1.00 85.88 123 VAL A N 1
ATOM 962 C CA . VAL A 1 123 ? -3.416 4.256 21.659 1.00 85.88 123 VAL A CA 1
ATOM 963 C C . VAL A 1 123 ? -1.964 4.132 21.193 1.00 85.88 123 VAL A C 1
ATOM 965 O O . VAL A 1 123 ? -1.653 3.227 20.430 1.00 85.88 123 VAL A O 1
ATOM 968 N N . MET A 1 124 ? -1.052 4.951 21.706 1.00 87.62 124 MET A N 1
ATOM 969 C CA . MET A 1 124 ? 0.361 4.895 21.327 1.00 87.62 124 MET A CA 1
ATOM 970 C C . MET A 1 124 ? 0.971 3.493 21.504 1.00 87.62 124 MET A C 1
ATOM 972 O O . MET A 1 124 ? 1.574 2.979 20.563 1.00 87.62 124 MET A O 1
ATOM 976 N N . LEU A 1 125 ? 0.768 2.846 22.658 1.00 89.75 125 LEU A N 1
ATOM 977 C CA . LEU A 1 125 ? 1.300 1.504 22.931 1.00 89.75 125 LEU A CA 1
ATOM 978 C C . LEU A 1 125 ? 0.770 0.459 21.940 1.00 89.75 125 LEU A C 1
ATOM 980 O O . LEU A 1 125 ? 1.553 -0.278 21.342 1.00 89.75 125 LEU A O 1
ATOM 984 N N . TRP A 1 126 ? -0.544 0.438 21.705 1.00 87.19 126 TRP A N 1
ATOM 985 C CA . TRP A 1 126 ? -1.149 -0.476 20.731 1.00 87.19 126 TRP A CA 1
ATOM 986 C C . TRP A 1 126 ? -0.710 -0.187 19.297 1.00 87.19 126 TRP A C 1
ATOM 988 O O . TRP A 1 126 ? -0.551 -1.122 18.518 1.00 87.19 126 TRP A O 1
ATOM 998 N N . SER A 1 127 ? -0.483 1.080 18.947 1.00 88.94 127 SER A N 1
ATOM 999 C CA . SER A 1 127 ? 0.014 1.451 17.622 1.00 88.94 127 SER A CA 1
ATOM 1000 C C . SER A 1 127 ? 1.449 0.965 17.403 1.00 88.94 127 SER A C 1
ATOM 1002 O O . SER A 1 127 ? 1.744 0.452 16.329 1.00 88.94 127 SER A O 1
ATOM 1004 N N . ILE A 1 128 ? 2.326 1.060 18.410 1.00 93.00 128 ILE A N 1
ATOM 1005 C CA . ILE A 1 128 ? 3.709 0.553 18.327 1.00 93.00 128 ILE A CA 1
ATOM 1006 C C . ILE A 1 128 ? 3.708 -0.963 18.121 1.00 93.00 128 ILE A C 1
ATOM 1008 O O . ILE A 1 128 ? 4.360 -1.460 17.202 1.00 93.00 128 ILE A O 1
ATOM 1012 N N . VAL A 1 129 ? 2.934 -1.688 18.935 1.00 92.81 129 VAL A N 1
ATOM 1013 C CA . VAL A 1 129 ? 2.780 -3.144 18.799 1.00 92.81 129 VAL A CA 1
ATOM 1014 C C . VAL A 1 129 ? 2.198 -3.494 17.427 1.00 92.81 129 VAL A C 1
ATOM 1016 O O . VAL A 1 129 ? 2.714 -4.378 16.751 1.00 92.81 129 VAL A O 1
ATOM 1019 N N . GLY A 1 130 ? 1.182 -2.753 16.977 1.00 91.81 130 GLY A N 1
ATOM 1020 C CA . GLY A 1 130 ? 0.558 -2.899 15.662 1.00 91.81 130 GLY A CA 1
ATOM 1021 C C . GLY A 1 130 ? 1.539 -2.770 14.503 1.00 91.81 130 GLY A C 1
ATOM 1022 O O . GLY A 1 130 ? 1.674 -3.693 13.699 1.00 91.81 130 GLY A O 1
ATOM 1023 N N . VAL A 1 131 ? 2.267 -1.653 14.449 1.00 93.56 131 VAL A N 1
ATOM 1024 C CA . VAL A 1 131 ? 3.259 -1.378 13.400 1.00 93.56 131 VAL A CA 1
ATOM 1025 C C . VAL A 1 131 ? 4.362 -2.432 13.406 1.00 93.56 131 VAL A C 1
ATOM 1027 O O . VAL A 1 131 ? 4.692 -2.965 12.345 1.00 93.56 131 VAL A O 1
ATOM 1030 N N . PHE A 1 132 ? 4.906 -2.763 14.582 1.00 94.81 132 PHE A N 1
ATOM 1031 C CA . PHE A 1 132 ? 5.964 -3.763 14.704 1.00 94.81 132 PHE A CA 1
ATOM 1032 C C . PHE A 1 132 ? 5.491 -5.137 14.225 1.00 94.81 132 PHE A C 1
ATOM 1034 O O . PHE A 1 132 ? 6.109 -5.711 13.332 1.00 94.81 132 PHE A O 1
ATOM 1041 N N . CYS A 1 133 ? 4.377 -5.646 14.756 1.00 94.31 133 CYS A N 1
ATOM 1042 C CA . CYS A 1 133 ? 3.854 -6.957 14.381 1.00 94.31 133 CYS A CA 1
ATOM 1043 C C . CYS A 1 133 ? 3.459 -7.016 12.900 1.00 94.31 133 CYS A C 1
ATOM 1045 O O . CYS A 1 133 ? 3.808 -7.980 12.219 1.00 94.31 133 CYS A O 1
ATOM 1047 N N . GLY A 1 134 ? 2.779 -5.990 12.381 1.00 93.38 134 GLY A N 1
ATOM 1048 C CA . GLY A 1 134 ? 2.357 -5.936 10.982 1.00 93.38 134 GLY A CA 1
ATOM 1049 C C . GLY A 1 134 ? 3.538 -5.965 10.012 1.00 93.38 134 GLY A C 1
ATOM 1050 O O . GLY A 1 134 ? 3.573 -6.795 9.101 1.00 93.38 134 GLY A O 1
ATOM 1051 N N . LEU A 1 135 ? 4.543 -5.111 10.231 1.00 93.50 135 LEU A N 1
ATOM 1052 C CA . LEU A 1 135 ? 5.739 -5.074 9.384 1.00 93.50 135 LEU A CA 1
ATOM 1053 C C . LEU A 1 135 ? 6.624 -6.311 9.574 1.00 93.50 135 LEU A C 1
ATOM 1055 O O . LEU A 1 135 ? 7.152 -6.823 8.589 1.00 93.50 135 LEU A O 1
ATOM 1059 N N . ALA A 1 136 ? 6.756 -6.830 10.798 1.00 94.12 136 ALA A N 1
ATOM 1060 C CA . ALA A 1 136 ? 7.517 -8.050 11.065 1.00 94.12 136 ALA A CA 1
ATOM 1061 C C . ALA A 1 136 ? 6.904 -9.269 10.365 1.00 94.12 136 ALA A C 1
ATOM 1063 O O . ALA A 1 136 ? 7.641 -10.079 9.808 1.00 94.12 136 ALA A O 1
ATOM 1064 N N . ILE A 1 137 ? 5.571 -9.386 10.328 1.00 93.81 137 ILE A N 1
ATOM 1065 C CA . ILE A 1 137 ? 4.881 -10.465 9.607 1.00 93.81 137 ILE A CA 1
ATOM 1066 C C . ILE A 1 137 ? 5.101 -10.333 8.098 1.00 93.81 137 ILE A C 1
ATOM 1068 O O . ILE A 1 137 ? 5.458 -11.319 7.453 1.00 93.81 137 ILE A O 1
ATOM 1072 N N . VAL A 1 138 ? 4.958 -9.132 7.527 1.00 92.44 138 VAL A N 1
ATOM 1073 C CA . VAL A 1 138 ? 5.261 -8.902 6.101 1.00 92.44 138 VAL A CA 1
ATOM 1074 C C . VAL A 1 138 ? 6.714 -9.259 5.790 1.00 92.44 138 VAL A C 1
ATOM 1076 O O . VAL A 1 138 ? 6.975 -9.973 4.821 1.00 92.44 138 VAL A O 1
ATOM 1079 N N . ALA A 1 139 ? 7.655 -8.818 6.623 1.00 90.50 139 ALA A N 1
ATOM 1080 C CA . ALA A 1 139 ? 9.070 -9.130 6.483 1.00 90.50 139 ALA A CA 1
ATOM 1081 C C . ALA A 1 139 ? 9.331 -10.642 6.564 1.00 90.50 139 ALA A C 1
ATOM 1083 O O . ALA A 1 139 ? 10.008 -11.207 5.710 1.00 90.50 139 ALA A O 1
ATOM 1084 N N . ALA A 1 140 ? 8.761 -11.323 7.558 1.00 91.31 140 ALA A N 1
ATOM 1085 C CA . ALA A 1 140 ? 8.936 -12.756 7.738 1.00 91.31 140 ALA A CA 1
ATOM 1086 C C . ALA A 1 140 ? 8.366 -13.541 6.550 1.00 91.31 140 ALA A C 1
ATOM 1088 O O . ALA A 1 140 ? 9.043 -14.414 6.009 1.00 91.31 140 ALA A O 1
ATOM 1089 N N . VAL A 1 141 ? 7.154 -13.217 6.098 1.00 90.56 141 VAL A N 1
ATOM 1090 C CA . VAL A 1 141 ? 6.516 -13.922 4.980 1.00 90.56 141 VAL A CA 1
ATOM 1091 C C . VAL A 1 141 ? 7.267 -13.674 3.675 1.00 90.56 141 VAL A C 1
ATOM 1093 O O . VAL A 1 141 ? 7.600 -14.626 2.975 1.00 90.56 141 VAL A O 1
ATOM 1096 N N . THR A 1 142 ? 7.589 -12.420 3.352 1.00 86.31 142 THR A N 1
ATOM 1097 C CA . THR A 1 142 ? 8.277 -12.101 2.089 1.00 86.31 142 THR A CA 1
ATOM 1098 C C . THR A 1 142 ? 9.702 -12.653 2.057 1.00 86.31 142 THR A C 1
ATOM 1100 O O . THR A 1 142 ? 10.133 -13.133 1.008 1.00 86.31 142 THR A O 1
ATOM 1103 N N . LYS A 1 143 ? 10.398 -12.705 3.205 1.00 85.50 143 LYS A N 1
ATOM 1104 C CA . LYS A 1 143 ? 11.696 -13.384 3.340 1.00 85.50 143 LYS A CA 1
ATOM 1105 C C . LYS A 1 143 ? 11.599 -14.883 3.060 1.00 85.50 143 LYS A C 1
ATOM 1107 O O . LYS A 1 143 ? 12.504 -15.418 2.440 1.00 85.50 143 LYS A O 1
ATOM 1112 N N . ASN A 1 144 ? 10.548 -15.576 3.495 1.00 86.06 144 ASN A N 1
ATOM 1113 C CA . ASN A 1 144 ? 10.460 -17.040 3.384 1.00 86.06 144 ASN A CA 1
ATOM 1114 C C . ASN A 1 144 ? 9.953 -17.553 2.023 1.00 86.06 144 ASN A C 1
ATOM 1116 O O . ASN A 1 144 ? 9.890 -18.762 1.822 1.00 86.06 144 ASN A O 1
ATOM 1120 N N . ILE A 1 145 ? 9.604 -16.678 1.076 1.00 84.88 145 ILE A N 1
ATOM 1121 C CA . ILE A 1 145 ? 9.115 -17.089 -0.248 1.00 84.88 145 ILE A CA 1
ATOM 1122 C C . ILE A 1 145 ? 10.295 -17.198 -1.236 1.00 84.88 145 ILE A C 1
ATOM 1124 O O . ILE A 1 145 ? 10.859 -16.170 -1.626 1.00 84.88 145 ILE A O 1
ATOM 1128 N N . PRO A 1 146 ? 10.644 -18.408 -1.729 1.00 77.88 146 PRO A N 1
ATOM 1129 C CA . PRO A 1 146 ? 11.833 -18.616 -2.567 1.00 77.88 146 PRO A CA 1
ATOM 1130 C C . PRO A 1 146 ? 11.818 -17.824 -3.881 1.00 77.88 146 PRO A C 1
ATOM 1132 O O . PRO A 1 146 ? 12.856 -17.364 -4.350 1.00 77.88 146 PRO A O 1
ATOM 1135 N N . ARG A 1 147 ? 10.628 -17.604 -4.463 1.00 76.44 147 ARG A N 1
ATOM 1136 C CA . ARG A 1 147 ? 10.482 -16.848 -5.719 1.00 76.44 147 ARG A CA 1
ATOM 1137 C C . ARG A 1 147 ? 10.923 -15.391 -5.600 1.00 76.44 147 ARG A C 1
ATOM 1139 O O . ARG A 1 147 ? 11.424 -14.845 -6.579 1.00 76.44 147 ARG A O 1
ATOM 1146 N N . PHE A 1 148 ? 10.762 -14.771 -4.431 1.00 72.75 148 PHE A N 1
ATOM 1147 C CA . PHE A 1 148 ? 11.225 -13.400 -4.209 1.00 72.75 148 PHE A CA 1
ATOM 1148 C C . PHE A 1 148 ? 12.722 -13.356 -3.898 1.00 72.75 148 PHE A C 1
ATOM 1150 O O . PHE A 1 148 ? 13.403 -12.454 -4.374 1.00 72.75 148 PHE A O 1
ATOM 1157 N N . GLN A 1 149 ? 13.261 -14.366 -3.204 1.00 70.19 149 GLN A N 1
ATOM 1158 C CA . GLN A 1 149 ? 14.706 -14.466 -2.969 1.00 70.19 149 GLN A CA 1
ATOM 1159 C C . GLN A 1 149 ? 15.509 -14.615 -4.270 1.00 70.19 149 GLN A C 1
ATOM 1161 O O . GLN A 1 149 ? 16.558 -13.990 -4.420 1.00 70.19 149 GLN A O 1
ATOM 1166 N N . ALA A 1 150 ? 14.991 -15.387 -5.231 1.00 65.56 150 ALA A N 1
ATOM 1167 C CA . ALA A 1 150 ? 15.646 -15.625 -6.518 1.00 65.56 150 ALA A CA 1
ATOM 1168 C C . ALA A 1 150 ? 15.861 -14.351 -7.364 1.00 65.56 150 ALA A C 1
ATOM 1170 O O . ALA A 1 150 ? 16.721 -14.344 -8.238 1.00 65.56 150 ALA A O 1
ATOM 1171 N N . HIS A 1 151 ? 15.118 -13.266 -7.105 1.00 68.56 151 HIS A N 1
ATOM 1172 C CA . HIS A 1 151 ? 15.212 -12.008 -7.863 1.00 68.56 151 HIS A CA 1
ATOM 1173 C C . HIS A 1 151 ? 16.234 -11.008 -7.291 1.00 68.56 151 HIS A C 1
ATOM 1175 O O . HIS A 1 151 ? 16.335 -9.874 -7.772 1.00 68.56 151 HIS A O 1
ATOM 1181 N N . GLY A 1 152 ? 17.040 -11.437 -6.315 1.00 52.66 152 GLY A N 1
ATOM 1182 C CA . GLY A 1 152 ? 18.139 -10.644 -5.781 1.00 52.66 152 GLY A CA 1
ATOM 1183 C C . GLY A 1 152 ? 17.642 -9.572 -4.818 1.00 52.66 152 GLY A C 1
ATOM 1184 O O . GLY A 1 152 ? 17.341 -8.446 -5.220 1.00 52.66 152 GLY A O 1
ATOM 1185 N N . SER A 1 153 ? 17.661 -9.962 -3.544 1.00 52.81 153 SER A N 1
ATOM 1186 C CA . SER A 1 153 ? 17.403 -9.168 -2.341 1.00 52.81 153 SER A CA 1
ATOM 1187 C C . SER A 1 153 ? 15.945 -9.084 -1.894 1.00 52.81 153 SER A C 1
ATOM 1189 O O . SER A 1 153 ? 15.020 -8.778 -2.640 1.00 52.81 153 SER A O 1
ATOM 1191 N N . PHE A 1 154 ? 15.776 -9.336 -0.597 1.00 57.59 154 PHE A N 1
ATOM 1192 C CA . PHE A 1 154 ? 14.613 -8.965 0.191 1.00 57.59 154 PHE A CA 1
ATOM 1193 C C . PHE A 1 154 ? 14.421 -7.442 0.107 1.00 57.59 154 PHE A C 1
ATOM 1195 O O . PHE A 1 154 ? 14.997 -6.688 0.888 1.00 57.59 154 PHE A O 1
ATOM 1202 N N . THR A 1 155 ? 13.646 -6.976 -0.868 1.00 61.00 155 THR A N 1
ATOM 1203 C CA . THR A 1 155 ? 13.266 -5.565 -0.967 1.00 61.00 155 THR A CA 1
ATOM 1204 C C . THR A 1 155 ? 11.893 -5.402 -0.337 1.00 61.00 155 THR A C 1
ATOM 1206 O O . THR A 1 155 ? 10.864 -5.560 -0.996 1.00 61.00 155 THR A O 1
ATOM 1209 N N . MET A 1 156 ? 11.858 -5.093 0.963 1.00 69.50 156 MET A N 1
ATOM 1210 C CA . MET A 1 156 ? 10.641 -4.513 1.523 1.00 69.50 156 MET A CA 1
ATOM 1211 C C . MET A 1 156 ? 10.422 -3.147 0.888 1.00 69.50 156 MET A C 1
ATOM 1213 O O . MET A 1 156 ? 11.287 -2.274 0.941 1.00 69.50 156 MET A O 1
ATOM 1217 N N . ILE A 1 157 ? 9.245 -2.960 0.301 1.00 82.00 157 ILE A N 1
ATOM 1218 C CA . ILE A 1 157 ? 8.868 -1.676 -0.276 1.00 82.00 157 ILE A CA 1
ATOM 1219 C C . ILE A 1 157 ? 8.680 -0.694 0.879 1.00 82.00 157 ILE A C 1
ATOM 1221 O O . ILE A 1 157 ? 7.830 -0.892 1.750 1.00 82.00 157 ILE A O 1
ATOM 1225 N N . SER A 1 158 ? 9.472 0.375 0.881 1.00 85.50 158 SER A N 1
ATOM 1226 C CA . SER A 1 158 ? 9.488 1.386 1.946 1.00 85.50 158 SER A CA 1
ATOM 1227 C C . SER A 1 158 ? 8.115 2.024 2.203 1.00 85.50 158 SER A C 1
ATOM 1229 O O . SER A 1 158 ? 7.813 2.428 3.327 1.00 85.50 158 SER A O 1
ATOM 1231 N N . SER A 1 159 ? 7.233 2.042 1.200 1.00 90.88 159 SER A N 1
ATOM 1232 C CA . SER A 1 159 ? 5.855 2.529 1.316 1.00 90.88 159 SER A CA 1
ATOM 1233 C C . SER A 1 159 ? 4.988 1.744 2.309 1.00 90.88 159 SER A C 1
ATOM 1235 O O . SER A 1 159 ? 4.015 2.290 2.843 1.00 90.88 159 SER A O 1
ATOM 1237 N N . PHE A 1 160 ? 5.322 0.485 2.613 1.00 91.69 160 PHE A N 1
ATOM 1238 C CA . PHE A 1 160 ? 4.581 -0.292 3.608 1.00 91.69 160 PHE A CA 1
ATOM 1239 C C . PHE A 1 160 ? 4.763 0.245 5.027 1.00 91.69 160 PHE A C 1
ATOM 1241 O O . PHE A 1 160 ? 3.830 0.141 5.819 1.00 91.69 160 PHE A O 1
ATOM 1248 N N . GLY A 1 161 ? 5.880 0.918 5.324 1.00 90.50 161 GLY A N 1
ATOM 1249 C CA . GLY A 1 161 ? 6.047 1.639 6.587 1.00 90.50 161 GLY A CA 1
ATOM 1250 C C . GLY A 1 161 ? 5.000 2.742 6.755 1.00 90.50 161 GLY A C 1
ATOM 1251 O O . GLY A 1 161 ? 4.320 2.806 7.775 1.00 90.50 161 GLY A O 1
ATOM 1252 N N . ALA A 1 162 ? 4.785 3.555 5.715 1.00 91.88 162 ALA A N 1
ATOM 1253 C CA . ALA A 1 162 ? 3.750 4.592 5.725 1.00 91.88 162 ALA A CA 1
ATOM 1254 C C . ALA A 1 162 ? 2.325 4.007 5.743 1.00 91.88 162 ALA A C 1
ATOM 1256 O O . ALA A 1 162 ? 1.438 4.563 6.389 1.00 91.88 162 ALA A O 1
ATOM 1257 N N . THR A 1 163 ? 2.108 2.862 5.081 1.00 92.69 163 THR A N 1
ATOM 1258 C CA . THR A 1 163 ? 0.838 2.119 5.178 1.00 92.69 163 THR A CA 1
ATOM 1259 C C . THR A 1 163 ? 0.574 1.680 6.616 1.00 92.69 163 THR A C 1
ATOM 1261 O O . THR A 1 163 ? -0.513 1.925 7.125 1.00 92.69 163 THR A O 1
ATOM 1264 N N . ALA A 1 164 ? 1.571 1.113 7.299 1.00 93.12 164 ALA A N 1
ATOM 1265 C CA . ALA A 1 164 ? 1.441 0.708 8.694 1.00 93.12 164 ALA A CA 1
ATOM 1266 C C . ALA A 1 164 ? 1.105 1.902 9.604 1.00 93.12 164 ALA A C 1
ATOM 1268 O O . ALA A 1 164 ? 0.195 1.812 10.423 1.00 93.12 164 ALA A O 1
ATOM 1269 N N . VAL A 1 165 ? 1.760 3.054 9.432 1.00 91.19 165 VAL A N 1
ATOM 1270 C CA . VAL A 1 165 ? 1.414 4.258 10.209 1.00 91.19 165 VAL A CA 1
ATOM 1271 C C . VAL A 1 165 ? -0.056 4.639 10.012 1.00 91.19 165 VAL A C 1
ATOM 1273 O O . VAL A 1 165 ? -0.760 4.886 10.988 1.00 91.19 165 VAL A O 1
ATOM 1276 N N . LEU A 1 166 ? -0.550 4.639 8.774 1.00 90.44 166 LEU A N 1
ATOM 1277 C CA . LEU A 1 166 ? -1.939 4.998 8.494 1.00 90.44 166 LEU A CA 1
ATOM 1278 C C . LEU A 1 166 ? -2.932 3.998 9.120 1.00 90.44 166 LEU A C 1
ATOM 1280 O O . LEU A 1 166 ? -3.894 4.415 9.761 1.00 90.44 166 LEU A O 1
ATOM 1284 N N . GLU A 1 167 ? -2.654 2.700 8.990 1.00 90.56 167 GLU A N 1
ATOM 1285 C CA . GLU A 1 167 ? -3.514 1.591 9.433 1.00 90.56 167 GLU A CA 1
ATOM 1286 C C . GLU A 1 167 ? -3.518 1.366 10.954 1.00 90.56 167 GLU A C 1
ATOM 1288 O O . GLU A 1 167 ? -4.517 0.921 11.512 1.00 90.56 167 GLU A O 1
ATOM 1293 N N . TYR A 1 168 ? -2.424 1.670 11.658 1.00 90.56 168 TYR A N 1
ATOM 1294 C CA . TYR A 1 168 ? -2.307 1.434 13.106 1.00 90.56 168 TYR A CA 1
ATOM 1295 C C . TYR A 1 168 ? -2.431 2.712 13.940 1.00 90.56 168 TYR A C 1
ATOM 1297 O O . TYR A 1 168 ? -2.996 2.691 15.041 1.00 90.56 168 TYR A O 1
ATOM 1305 N N . CYS A 1 169 ? -1.942 3.846 13.431 1.00 88.50 169 CYS A N 1
ATOM 1306 C CA . CYS A 1 169 ? -1.974 5.116 14.158 1.00 88.50 169 CYS A CA 1
ATOM 1307 C C . CYS A 1 169 ? -3.223 5.940 13.832 1.00 88.50 169 CYS A C 1
ATOM 1309 O O . CYS A 1 169 ? -3.777 6.565 14.734 1.00 88.50 169 CYS A O 1
ATOM 1311 N N . SER A 1 170 ? -3.696 5.914 12.583 1.00 87.50 170 SER A N 1
ATOM 1312 C CA . SER A 1 170 ? -4.788 6.773 12.098 1.00 87.50 170 SER A CA 1
ATOM 1313 C C . SER A 1 170 ? -6.009 5.970 11.637 1.00 87.50 170 SER A C 1
ATOM 1315 O O . SER A 1 170 ? -6.578 6.240 10.582 1.00 87.50 170 SER A O 1
ATOM 1317 N N . ILE A 1 171 ? -6.450 5.019 12.467 1.00 85.25 171 ILE A N 1
ATOM 1318 C CA . ILE A 1 171 ? -7.568 4.098 12.180 1.00 85.25 171 ILE A CA 1
ATOM 1319 C C . ILE A 1 171 ? -8.894 4.788 11.815 1.00 85.25 171 ILE A C 1
ATOM 1321 O O . ILE A 1 171 ? -9.708 4.228 11.080 1.00 85.25 171 ILE A O 1
ATOM 1325 N N . ASP A 1 172 ? -9.108 6.006 12.320 1.00 82.81 172 ASP A N 1
ATOM 1326 C CA . ASP A 1 172 ? -10.320 6.791 12.078 1.00 82.81 172 ASP A CA 1
ATOM 1327 C C . ASP A 1 172 ? -10.278 7.527 10.728 1.00 82.81 172 ASP A C 1
ATOM 1329 O O . ASP A 1 172 ? -11.268 8.121 10.294 1.00 82.81 172 ASP A O 1
ATOM 1333 N N . SER A 1 173 ? -9.132 7.498 10.042 1.00 84.88 173 SER A N 1
ATOM 1334 C CA . SER A 1 173 ? -8.967 8.145 8.749 1.00 84.88 173 SER A CA 1
ATOM 1335 C C . SER A 1 173 ? -9.748 7.396 7.664 1.00 84.88 173 SER A C 1
ATOM 1337 O O . SER A 1 173 ? -9.623 6.173 7.539 1.00 84.88 173 SER A O 1
ATOM 1339 N N . PRO A 1 174 ? -10.494 8.102 6.793 1.00 81.69 174 PRO A N 1
ATOM 1340 C CA . PRO A 1 174 ? -11.098 7.486 5.614 1.00 81.69 174 PRO A CA 1
ATOM 1341 C C . PRO A 1 174 ? -10.040 6.919 4.652 1.00 81.69 174 PRO A C 1
ATOM 1343 O O . PRO A 1 174 ? -10.341 6.028 3.862 1.00 81.69 174 PRO A O 1
ATOM 1346 N N . LEU A 1 175 ? -8.796 7.401 4.720 1.00 85.06 175 LEU A N 1
ATOM 1347 C CA . LEU A 1 175 ? -7.691 6.916 3.891 1.00 85.06 175 LEU A CA 1
ATOM 1348 C C . LEU A 1 175 ? -7.155 5.558 4.363 1.00 85.06 175 LEU A C 1
ATOM 1350 O O . LEU A 1 175 ? -6.685 4.787 3.538 1.00 85.06 175 LEU A O 1
ATOM 1354 N N . ALA A 1 176 ? -7.285 5.251 5.658 1.00 86.62 176 ALA A N 1
ATOM 1355 C CA . ALA A 1 176 ? -6.888 3.972 6.248 1.00 86.62 176 ALA A CA 1
ATOM 1356 C C . ALA A 1 176 ? -7.891 2.842 5.964 1.00 86.62 176 ALA A C 1
ATOM 1358 O O . ALA A 1 176 ? -7.725 1.728 6.430 1.00 86.62 176 ALA A O 1
ATOM 1359 N N . GLN A 1 177 ? -9.004 3.114 5.275 1.00 88.88 177 GLN A N 1
ATOM 1360 C CA . GLN A 1 177 ? -10.039 2.096 5.125 1.00 88.88 177 GLN A CA 1
ATOM 1361 C C . GLN A 1 177 ? -9.602 1.000 4.135 1.00 88.88 177 GLN A C 1
ATOM 1363 O O . GLN A 1 177 ? -8.954 1.310 3.129 1.00 88.88 177 GLN A O 1
ATOM 1368 N N . PRO A 1 178 ? -10.027 -0.263 4.343 1.00 89.75 178 PRO A N 1
ATOM 1369 C CA . PRO A 1 178 ? -9.514 -1.433 3.627 1.00 89.75 178 PRO A CA 1
ATOM 1370 C C . PRO A 1 178 ? -9.568 -1.307 2.105 1.00 89.75 178 PRO A C 1
ATOM 1372 O O . PRO A 1 178 ? -8.631 -1.689 1.407 1.00 89.75 178 PRO A O 1
ATOM 1375 N N . ARG A 1 179 ? -10.658 -0.730 1.579 1.00 88.81 179 ARG A N 1
ATOM 1376 C CA . ARG A 1 179 ? -10.824 -0.469 0.145 1.00 88.81 179 ARG A CA 1
ATOM 1377 C C . ARG A 1 179 ? -9.696 0.397 -0.406 1.00 88.81 179 ARG A C 1
ATOM 1379 O O . ARG A 1 179 ? -9.174 0.091 -1.473 1.00 88.81 179 ARG A O 1
ATOM 1386 N N . ASN A 1 180 ? -9.359 1.481 0.286 1.00 90.69 180 ASN A N 1
ATOM 1387 C CA . ASN A 1 180 ? -8.362 2.435 -0.181 1.00 90.69 180 ASN A CA 1
ATOM 1388 C C . ASN A 1 180 ? -6.971 1.815 -0.089 1.00 90.69 180 ASN A C 1
ATOM 1390 O O . ASN A 1 180 ? -6.263 1.784 -1.093 1.00 90.69 180 ASN A O 1
ATOM 1394 N N . ALA A 1 181 ? -6.631 1.229 1.059 1.00 91.25 181 ALA A N 1
ATOM 1395 C CA . ALA A 1 181 ? -5.334 0.604 1.275 1.00 91.25 181 ALA A CA 1
ATOM 1396 C C . ALA A 1 181 ? -5.052 -0.540 0.293 1.00 91.25 181 ALA A C 1
ATOM 1398 O O . ALA A 1 181 ? -3.992 -0.576 -0.333 1.00 91.25 181 ALA A O 1
ATOM 1399 N N . PHE A 1 182 ? -6.012 -1.448 0.098 1.00 94.38 182 PHE A N 1
ATOM 1400 C CA . PHE A 1 182 ? -5.816 -2.609 -0.766 1.00 94.38 182 PHE A CA 1
ATOM 1401 C C . PHE A 1 182 ? -5.850 -2.244 -2.256 1.00 94.38 182 PHE A C 1
ATOM 1403 O O . PHE A 1 182 ? -4.907 -2.551 -2.989 1.00 94.38 182 PHE A O 1
ATOM 1410 N N . LEU A 1 183 ? -6.899 -1.551 -2.720 1.00 93.25 183 LEU A N 1
ATOM 1411 C CA . LEU A 1 183 ? -7.035 -1.222 -4.144 1.00 93.25 183 LEU A CA 1
ATOM 1412 C C . LEU A 1 183 ? -6.029 -0.163 -4.590 1.00 93.25 183 LEU A C 1
ATOM 1414 O O . LEU A 1 183 ? -5.491 -0.274 -5.690 1.00 93.25 183 LEU A O 1
ATOM 1418 N N . GLY A 1 184 ? -5.731 0.826 -3.743 1.00 93.81 184 GLY A N 1
ATOM 1419 C CA . GLY A 1 184 ? -4.720 1.838 -4.039 1.00 93.81 184 GLY A CA 1
ATOM 1420 C C . GLY A 1 184 ? -3.350 1.209 -4.285 1.00 93.81 184 GLY A C 1
ATOM 1421 O O . GLY A 1 184 ? -2.703 1.514 -5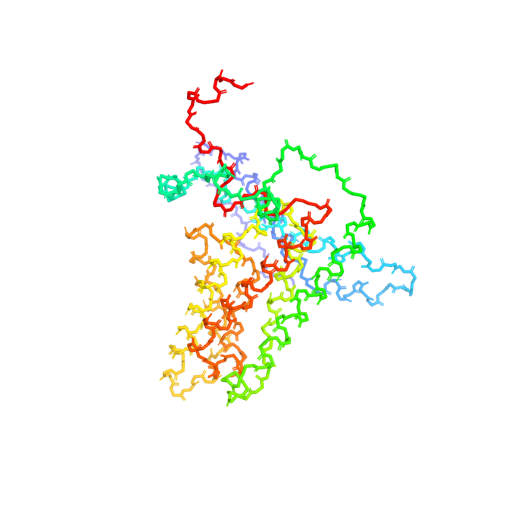.287 1.00 93.81 184 GLY A O 1
ATOM 1422 N N . GLN A 1 185 ? -2.943 0.260 -3.436 1.00 95.94 185 GLN A N 1
ATOM 1423 C CA . GLN A 1 185 ? -1.683 -0.468 -3.603 1.00 95.94 185 GLN A CA 1
ATOM 1424 C C . GLN A 1 185 ? -1.652 -1.323 -4.878 1.00 95.94 185 GLN A C 1
ATOM 1426 O O . GLN A 1 185 ? -0.642 -1.333 -5.583 1.00 95.94 185 GLN A O 1
ATOM 1431 N N . ILE A 1 186 ? -2.758 -1.986 -5.230 1.00 96.31 186 ILE A N 1
ATOM 1432 C CA . ILE A 1 186 ? -2.852 -2.753 -6.483 1.00 96.31 186 ILE A CA 1
ATOM 1433 C C . ILE A 1 186 ? -2.693 -1.832 -7.693 1.00 96.31 186 ILE A C 1
ATOM 1435 O O . ILE A 1 186 ? -1.828 -2.083 -8.533 1.00 96.31 186 ILE A O 1
ATOM 1439 N N . ILE A 1 187 ? -3.472 -0.748 -7.759 1.00 96.44 187 ILE A N 1
ATOM 1440 C CA . ILE A 1 187 ? -3.418 0.234 -8.852 1.00 96.44 187 ILE A CA 1
ATOM 1441 C C . ILE A 1 187 ? -1.993 0.772 -9.015 1.00 96.44 187 ILE A C 1
ATOM 1443 O O . ILE A 1 187 ? -1.459 0.786 -10.125 1.00 96.44 187 ILE A O 1
ATOM 1447 N N . ALA A 1 188 ? -1.352 1.152 -7.910 1.00 96.00 188 ALA A N 1
ATOM 1448 C CA . ALA A 1 188 ? 0.020 1.639 -7.925 1.00 96.00 188 ALA A CA 1
ATOM 1449 C C . ALA A 1 188 ? 1.032 0.589 -8.393 1.00 96.00 188 ALA A C 1
ATOM 1451 O O . ALA A 1 188 ? 1.925 0.923 -9.168 1.00 96.00 188 ALA A O 1
ATOM 1452 N N . SER A 1 189 ? 0.898 -0.669 -7.963 1.00 95.56 189 SER A N 1
ATOM 1453 C CA . SER A 1 189 ? 1.804 -1.744 -8.386 1.00 95.56 189 SER A CA 1
ATOM 1454 C C . SER A 1 189 ? 1.702 -2.037 -9.885 1.00 95.56 189 SER A C 1
ATOM 1456 O O . SER A 1 189 ? 2.727 -2.204 -10.542 1.00 95.56 189 SER A O 1
ATOM 1458 N N . VAL A 1 190 ? 0.486 -2.025 -10.445 1.00 97.12 190 VAL A N 1
ATOM 1459 C CA . VAL A 1 190 ? 0.238 -2.246 -11.878 1.00 97.12 190 VAL A CA 1
ATOM 1460 C C . VAL A 1 190 ? 0.803 -1.094 -12.704 1.00 97.12 190 VAL A C 1
ATOM 1462 O O . VAL A 1 190 ? 1.552 -1.324 -13.652 1.00 97.12 190 VAL A O 1
ATOM 1465 N N . ILE A 1 191 ? 0.479 0.147 -12.333 1.00 97.19 191 ILE A N 1
ATOM 1466 C CA . ILE A 1 191 ? 0.929 1.342 -13.058 1.00 97.19 191 ILE A CA 1
ATOM 1467 C C . ILE A 1 191 ? 2.445 1.515 -12.938 1.00 97.19 191 ILE A C 1
ATOM 1469 O O . ILE A 1 191 ? 3.112 1.760 -13.941 1.00 97.19 191 ILE A O 1
ATOM 1473 N N . GLY A 1 192 ? 2.997 1.337 -11.736 1.00 95.69 192 GLY A N 1
ATOM 1474 C CA . GLY A 1 192 ? 4.432 1.418 -11.483 1.00 95.69 192 GLY A CA 1
ATOM 1475 C C . GLY A 1 192 ? 5.221 0.382 -12.281 1.00 95.69 192 GLY A C 1
ATOM 1476 O O . GLY A 1 192 ? 6.169 0.747 -12.973 1.00 95.69 192 GLY A O 1
ATOM 1477 N N . ALA A 1 193 ? 4.802 -0.890 -12.258 1.00 95.12 193 ALA A N 1
ATOM 1478 C CA . ALA A 1 193 ? 5.440 -1.941 -13.054 1.00 95.12 193 ALA A CA 1
ATOM 1479 C C . ALA A 1 193 ? 5.301 -1.688 -14.565 1.00 95.12 193 ALA A C 1
ATOM 1481 O O . ALA A 1 193 ? 6.268 -1.868 -15.307 1.00 95.12 193 ALA A O 1
ATOM 1482 N N . GLY A 1 194 ? 4.129 -1.232 -15.020 1.00 95.88 194 GLY A N 1
ATOM 1483 C CA . GLY A 1 194 ? 3.879 -0.908 -16.424 1.00 95.88 194 GLY A CA 1
ATOM 1484 C C . GLY A 1 194 ? 4.777 0.218 -16.937 1.00 95.88 194 GLY A C 1
ATOM 1485 O O . GLY A 1 194 ? 5.411 0.072 -17.980 1.00 95.88 194 GLY A O 1
ATOM 1486 N N . ILE A 1 195 ? 4.899 1.312 -16.181 1.00 95.44 195 ILE A N 1
ATOM 1487 C CA . ILE A 1 195 ? 5.749 2.451 -16.554 1.00 95.44 195 ILE A CA 1
ATOM 1488 C C . ILE A 1 195 ? 7.230 2.079 -16.473 1.00 95.44 195 ILE A C 1
ATOM 1490 O O . ILE A 1 195 ? 7.978 2.394 -17.397 1.00 95.44 195 ILE A O 1
ATOM 1494 N N . ALA A 1 196 ? 7.653 1.337 -15.446 1.00 93.62 196 ALA A N 1
ATOM 1495 C CA . ALA A 1 196 ? 9.028 0.849 -15.355 1.00 93.62 196 ALA A CA 1
ATOM 1496 C C . ALA A 1 196 ? 9.412 -0.002 -16.578 1.00 93.62 196 ALA A C 1
ATOM 1498 O O . ALA A 1 196 ? 10.493 0.170 -17.142 1.00 93.62 196 ALA A O 1
ATOM 1499 N N . LYS A 1 197 ? 8.513 -0.890 -17.025 1.00 93.12 197 LYS A N 1
ATOM 1500 C CA . LYS A 1 197 ? 8.716 -1.709 -18.228 1.00 93.12 197 LYS A CA 1
ATOM 1501 C C . LYS A 1 197 ? 8.679 -0.887 -19.514 1.00 93.12 197 LYS A C 1
ATOM 1503 O O . LYS A 1 197 ? 9.489 -1.151 -20.393 1.00 93.12 197 LYS A O 1
ATOM 1508 N N . LEU A 1 198 ? 7.801 0.112 -19.612 1.00 93.25 198 LEU A N 1
ATOM 1509 C CA . LEU A 1 198 ? 7.734 1.011 -20.767 1.00 93.25 198 LEU A CA 1
ATOM 1510 C C . LEU A 1 198 ? 9.047 1.783 -20.952 1.00 93.25 198 LEU A C 1
ATOM 1512 O O . LEU A 1 198 ? 9.582 1.823 -22.055 1.00 93.25 198 LEU A O 1
ATOM 1516 N N . PHE A 1 199 ? 9.599 2.337 -19.871 1.00 90.81 199 PHE A N 1
ATOM 1517 C CA . PHE A 1 199 ? 10.895 3.019 -19.912 1.00 90.81 199 PHE A CA 1
ATOM 1518 C C . PHE A 1 199 ? 12.038 2.054 -20.241 1.00 90.81 199 PHE A C 1
ATOM 1520 O O . PHE A 1 199 ? 12.936 2.420 -20.994 1.00 90.81 199 PHE A O 1
ATOM 1527 N N . ALA A 1 200 ? 11.979 0.813 -19.746 1.00 89.56 200 ALA A N 1
ATOM 1528 C CA . ALA A 1 200 ? 12.977 -0.220 -20.021 1.00 89.56 200 ALA A CA 1
ATOM 1529 C C . ALA A 1 200 ? 13.061 -0.653 -21.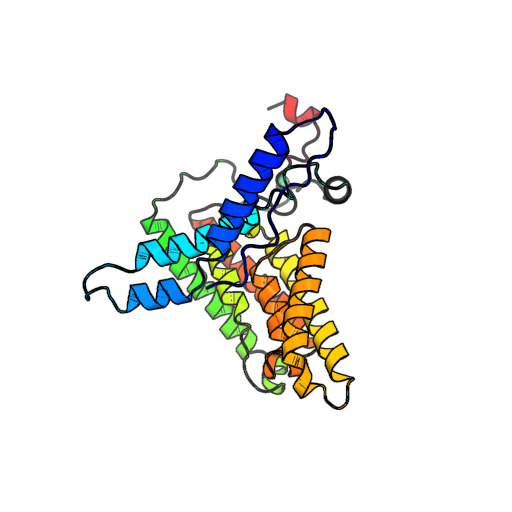500 1.00 89.56 200 ALA A C 1
ATOM 1531 O O . ALA A 1 200 ? 14.037 -1.299 -21.871 1.00 89.56 200 ALA A O 1
ATOM 1532 N N . LEU A 1 201 ? 12.082 -0.307 -22.347 1.00 89.62 201 LEU A N 1
ATOM 1533 C CA . LEU A 1 201 ? 12.155 -0.552 -23.796 1.00 89.62 201 LEU A CA 1
ATOM 1534 C C . LEU A 1 201 ? 13.152 0.377 -24.505 1.00 89.62 201 LEU A C 1
ATOM 1536 O O . LEU A 1 201 ? 13.570 0.085 -25.624 1.00 89.62 201 LEU A O 1
ATOM 1540 N N . HIS A 1 202 ? 13.526 1.498 -23.885 1.00 88.69 202 HIS A N 1
ATOM 1541 C CA . HIS A 1 202 ? 14.458 2.447 -24.478 1.00 88.69 202 HIS A CA 1
ATOM 1542 C C . HIS A 1 202 ? 15.920 1.991 -24.274 1.00 88.69 202 HIS A C 1
ATOM 1544 O O . HIS A 1 202 ? 16.291 1.662 -23.148 1.00 88.69 202 HIS A O 1
ATOM 1550 N N . PRO A 1 203 ? 16.802 2.050 -25.293 1.00 79.75 203 PRO A N 1
ATOM 1551 C CA . PRO A 1 203 ? 18.199 1.600 -25.181 1.00 79.75 203 PRO A CA 1
ATOM 1552 C C . PRO A 1 203 ? 19.005 2.289 -24.067 1.00 79.75 203 PRO A C 1
ATOM 1554 O O . PRO A 1 203 ? 19.912 1.701 -23.488 1.00 79.75 203 PRO A O 1
ATOM 1557 N N . HIS A 1 204 ? 18.643 3.531 -23.735 1.00 81.25 204 HIS A N 1
ATOM 1558 C CA . HIS A 1 204 ? 19.254 4.317 -22.655 1.00 81.25 204 HIS A CA 1
ATOM 1559 C C . HIS A 1 204 ? 18.386 4.399 -21.388 1.00 81.25 204 HIS A C 1
ATOM 1561 O O . HIS A 1 204 ? 18.517 5.353 -20.632 1.00 81.25 204 HIS A O 1
ATOM 1567 N N . ALA A 1 205 ? 17.470 3.453 -21.152 1.00 78.38 205 ALA A N 1
ATOM 1568 C CA . ALA A 1 205 ? 16.475 3.504 -20.069 1.00 78.38 205 ALA A CA 1
ATOM 1569 C C . ALA A 1 205 ? 17.028 3.922 -18.693 1.00 78.38 205 ALA A C 1
ATOM 1571 O O . ALA A 1 205 ? 16.387 4.703 -17.989 1.00 78.38 205 ALA A O 1
ATOM 1572 N N . GLU A 1 206 ? 18.229 3.452 -18.330 1.00 83.44 206 GLU A N 1
ATOM 1573 C CA . GLU A 1 206 ? 18.850 3.756 -17.034 1.00 83.44 206 GLU A CA 1
ATOM 1574 C C . GLU A 1 206 ? 19.009 5.262 -16.780 1.00 83.44 206 GLU A C 1
ATOM 1576 O O . GLU A 1 206 ? 18.780 5.719 -15.661 1.00 83.44 206 GLU A O 1
ATOM 1581 N N . SER A 1 207 ? 19.298 6.064 -17.812 1.00 84.88 207 SER A N 1
ATOM 1582 C CA . SER A 1 207 ? 19.436 7.519 -17.663 1.00 84.88 207 SER A CA 1
ATOM 1583 C C . SER A 1 207 ? 18.100 8.254 -17.527 1.00 84.88 207 SER A C 1
ATOM 1585 O O . SER A 1 207 ? 18.101 9.450 -17.255 1.00 84.88 207 SER A O 1
ATOM 1587 N N . TRP A 1 208 ? 16.963 7.579 -17.725 1.00 87.12 208 TRP A N 1
ATOM 1588 C CA . TRP A 1 208 ? 15.629 8.192 -17.748 1.00 87.12 208 TRP A CA 1
ATOM 1589 C C . TRP A 1 208 ? 14.743 7.794 -16.560 1.00 87.12 208 TRP A C 1
ATOM 1591 O O . TRP A 1 208 ? 13.683 8.392 -16.368 1.00 87.12 208 TRP A O 1
ATOM 1601 N N . PHE A 1 209 ? 15.157 6.842 -15.712 1.00 87.12 209 PHE A N 1
ATOM 1602 C CA . PHE A 1 209 ? 14.344 6.419 -14.558 1.00 87.12 209 PHE A CA 1
ATOM 1603 C C . PHE A 1 209 ? 14.107 7.525 -13.520 1.00 87.12 209 PHE A C 1
ATOM 1605 O O . PHE A 1 209 ? 13.097 7.473 -12.814 1.00 87.12 209 PHE A O 1
ATOM 1612 N N . TRP A 1 210 ? 14.957 8.561 -13.472 1.00 87.62 210 TRP A N 1
ATOM 1613 C CA . TRP A 1 210 ? 14.706 9.757 -12.653 1.00 87.62 210 TRP A CA 1
ATOM 1614 C C . TRP A 1 210 ? 13.391 10.454 -13.034 1.00 87.62 210 TRP A C 1
ATOM 1616 O O . TRP A 1 210 ? 12.726 11.011 -12.166 1.00 87.62 210 TRP A O 1
ATOM 1626 N N . LEU A 1 211 ? 12.995 10.380 -14.311 1.00 92.19 211 LEU A N 1
ATOM 1627 C CA . LEU A 1 211 ? 11.725 10.898 -14.817 1.00 92.19 211 LEU A CA 1
ATOM 1628 C C . LEU A 1 211 ? 10.611 9.841 -14.746 1.00 92.19 211 LEU A C 1
ATOM 1630 O O . LEU A 1 211 ? 9.460 10.174 -14.465 1.00 92.19 211 LEU A O 1
ATOM 1634 N N . GLY A 1 212 ? 10.952 8.562 -14.932 1.00 92.44 212 GLY A N 1
ATOM 1635 C CA . GLY A 1 212 ? 10.007 7.446 -14.823 1.00 92.44 212 GLY A CA 1
ATOM 1636 C C . GLY A 1 212 ? 9.312 7.366 -13.458 1.00 92.44 212 GLY A C 1
ATOM 1637 O O . GLY A 1 212 ? 8.102 7.158 -13.402 1.00 92.44 212 GLY A O 1
ATOM 1638 N N . GLY A 1 213 ? 10.036 7.605 -12.358 1.00 92.44 213 GLY A N 1
ATOM 1639 C CA . GLY A 1 213 ? 9.476 7.609 -10.996 1.00 92.44 213 GLY A CA 1
ATOM 1640 C C . GLY A 1 213 ? 8.349 8.631 -10.774 1.00 92.44 213 GLY A C 1
ATOM 1641 O O . GLY A 1 213 ? 7.240 8.235 -10.399 1.00 92.44 213 GLY A O 1
ATOM 1642 N N . PRO A 1 214 ? 8.585 9.934 -11.016 1.00 95.88 214 PRO A N 1
ATOM 1643 C CA . PRO A 1 214 ? 7.546 10.962 -10.960 1.00 95.88 214 PRO A CA 1
ATOM 1644 C C . PRO A 1 214 ? 6.360 10.681 -11.888 1.00 95.88 214 PRO A C 1
ATOM 1646 O O . PRO A 1 214 ? 5.215 10.850 -11.466 1.00 95.88 214 PRO A O 1
ATOM 1649 N N . VAL A 1 215 ? 6.608 10.200 -13.114 1.00 96.31 215 VAL A N 1
ATOM 1650 C CA . VAL A 1 215 ? 5.544 9.830 -14.067 1.00 96.31 215 VAL A CA 1
ATOM 1651 C C . VAL A 1 215 ? 4.693 8.682 -13.514 1.00 96.31 215 VAL A C 1
ATOM 1653 O O . VAL A 1 215 ? 3.466 8.781 -13.504 1.00 96.31 215 VAL A O 1
ATOM 1656 N N . ALA A 1 216 ? 5.318 7.636 -12.970 1.00 96.50 216 ALA A N 1
ATOM 1657 C CA . ALA A 1 216 ? 4.613 6.522 -12.342 1.00 96.50 216 ALA A CA 1
ATOM 1658 C C . ALA A 1 216 ? 3.758 6.953 -11.153 1.00 96.50 216 ALA A C 1
ATOM 1660 O O . ALA A 1 216 ? 2.590 6.566 -11.059 1.00 96.50 216 ALA A O 1
ATOM 1661 N N . CYS A 1 217 ? 4.305 7.801 -10.284 1.00 96.12 217 CYS A N 1
ATOM 1662 C CA . CYS A 1 217 ? 3.571 8.362 -9.157 1.00 96.12 217 CYS A CA 1
ATOM 1663 C C . CYS A 1 217 ? 2.359 9.182 -9.624 1.00 96.12 217 CYS A C 1
ATOM 1665 O O . CYS A 1 217 ? 1.241 8.946 -9.164 1.00 96.12 217 CYS A O 1
ATOM 1667 N N . ALA A 1 218 ? 2.552 10.102 -10.574 1.00 96.75 218 ALA A N 1
ATOM 1668 C CA . ALA A 1 218 ? 1.494 10.981 -11.067 1.00 96.75 218 ALA A CA 1
ATOM 1669 C C . ALA A 1 218 ? 0.346 10.198 -11.723 1.00 96.75 218 ALA A C 1
ATOM 1671 O O . ALA A 1 218 ? -0.823 10.441 -11.411 1.00 96.75 218 ALA A O 1
ATOM 1672 N N . VAL A 1 219 ? 0.664 9.219 -12.577 1.00 97.06 219 VAL A N 1
ATOM 1673 C CA . VAL A 1 219 ? -0.344 8.373 -13.237 1.00 97.06 219 VAL A CA 1
ATOM 1674 C C . VAL A 1 219 ? -1.071 7.492 -12.216 1.00 97.06 219 VAL A C 1
ATOM 1676 O O . VAL A 1 219 ? -2.298 7.379 -12.271 1.00 97.06 219 VAL A O 1
ATOM 1679 N N . ALA A 1 220 ? -0.360 6.924 -11.235 1.00 96.44 220 ALA A N 1
ATOM 1680 C CA . ALA A 1 220 ? -0.977 6.128 -10.174 1.00 96.44 220 ALA A CA 1
ATOM 1681 C C . ALA A 1 220 ? -1.920 6.963 -9.300 1.00 96.44 220 ALA A C 1
ATOM 1683 O O . ALA A 1 220 ? -3.036 6.534 -9.000 1.00 96.44 220 ALA A O 1
ATOM 1684 N N . VAL A 1 221 ? -1.511 8.178 -8.932 1.00 93.56 221 VAL A N 1
ATOM 1685 C CA . VAL A 1 221 ? -2.353 9.117 -8.181 1.00 93.56 221 VAL A CA 1
ATOM 1686 C C . VAL A 1 221 ? -3.580 9.515 -8.996 1.00 93.56 221 VAL A C 1
ATOM 1688 O O . VAL A 1 221 ? -4.687 9.472 -8.462 1.00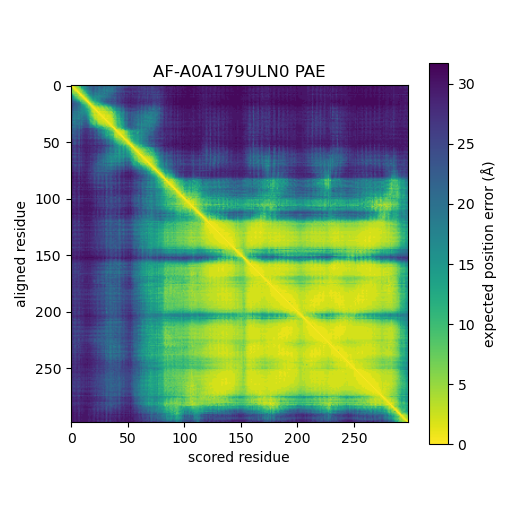 93.56 221 VAL A O 1
ATOM 1691 N N . ALA A 1 222 ? -3.431 9.824 -10.286 1.00 93.69 222 ALA A N 1
ATOM 1692 C CA . ALA A 1 222 ? -4.564 10.128 -11.158 1.00 93.69 222 ALA A CA 1
ATOM 1693 C C . ALA A 1 222 ? -5.569 8.961 -11.224 1.00 93.69 222 ALA A C 1
ATOM 1695 O O . ALA A 1 222 ? -6.775 9.168 -11.057 1.00 93.69 222 ALA A O 1
ATOM 1696 N N . ALA A 1 223 ? -5.081 7.726 -11.369 1.00 93.62 223 ALA A N 1
ATOM 1697 C CA . ALA A 1 223 ? -5.918 6.527 -11.368 1.00 93.62 223 ALA A CA 1
ATOM 1698 C C . ALA A 1 223 ? -6.621 6.293 -10.017 1.00 93.62 223 ALA A C 1
ATOM 1700 O O . ALA A 1 223 ? -7.799 5.927 -9.981 1.00 93.62 223 ALA A O 1
ATOM 1701 N N . MET A 1 224 ? -5.942 6.546 -8.895 1.00 92.94 224 MET A N 1
ATOM 1702 C CA . MET A 1 224 ? -6.532 6.463 -7.554 1.00 92.94 224 MET A CA 1
ATOM 1703 C C . MET A 1 224 ? -7.579 7.557 -7.290 1.00 92.94 224 MET A C 1
ATOM 1705 O O . MET A 1 224 ? -8.609 7.289 -6.666 1.00 92.94 224 MET A O 1
ATOM 1709 N N . ILE A 1 225 ? -7.354 8.780 -7.784 1.00 89.38 225 ILE A N 1
ATOM 1710 C CA . ILE A 1 225 ? -8.336 9.875 -7.728 1.00 89.38 225 ILE A CA 1
ATOM 1711 C C . ILE A 1 225 ? -9.587 9.483 -8.515 1.00 89.38 225 ILE A C 1
ATOM 1713 O O . ILE A 1 225 ? -10.705 9.646 -8.012 1.00 89.38 225 ILE A O 1
ATOM 1717 N N . PHE A 1 226 ? -9.399 8.936 -9.718 1.00 87.06 226 PHE A N 1
ATOM 1718 C CA . PHE A 1 226 ? -10.492 8.483 -10.571 1.00 87.06 226 PHE A CA 1
ATOM 1719 C C . PHE A 1 226 ? -11.302 7.367 -9.904 1.00 87.06 226 PHE A C 1
ATOM 1721 O O . PHE A 1 226 ? -12.514 7.495 -9.768 1.00 87.06 226 PHE A O 1
ATOM 1728 N N . SER A 1 227 ? -10.642 6.320 -9.407 1.00 86.25 227 SER A N 1
ATOM 1729 C CA . SER A 1 227 ? -11.279 5.156 -8.764 1.00 86.25 227 SER A CA 1
ATOM 1730 C C . SER A 1 227 ? -11.796 5.406 -7.338 1.00 86.25 227 SER A C 1
ATOM 1732 O O . SER A 1 227 ? -12.493 4.552 -6.776 1.00 86.25 227 SER A O 1
ATOM 1734 N N . LYS A 1 228 ? -11.512 6.582 -6.757 1.00 85.69 228 LYS A N 1
ATOM 1735 C CA . LYS A 1 228 ? -11.839 6.941 -5.365 1.00 85.69 228 LYS A CA 1
ATOM 1736 C C . LYS A 1 228 ? -11.221 5.979 -4.345 1.00 85.69 228 LYS A C 1
ATOM 1738 O O . LYS A 1 228 ? -11.847 5.679 -3.333 1.00 85.69 228 LYS A O 1
ATOM 1743 N N . THR A 1 229 ? -10.005 5.510 -4.611 1.00 90.12 229 THR A N 1
ATOM 1744 C CA . THR A 1 229 ? -9.252 4.606 -3.726 1.00 90.12 229 THR A CA 1
ATOM 1745 C C . THR A 1 229 ? -7.899 5.199 -3.360 1.00 90.12 229 THR A C 1
ATOM 1747 O O . THR A 1 229 ? -6.864 4.545 -3.467 1.00 90.12 229 THR A O 1
ATOM 1750 N N . ILE A 1 230 ? -7.891 6.486 -3.009 1.00 90.44 230 ILE A N 1
ATOM 1751 C CA . ILE A 1 230 ? -6.654 7.201 -2.722 1.00 90.44 230 ILE A CA 1
ATOM 1752 C C . ILE A 1 230 ? -6.003 6.657 -1.450 1.00 90.44 230 ILE A C 1
ATOM 1754 O O . ILE A 1 230 ? -6.560 6.742 -0.359 1.00 90.44 230 ILE A O 1
ATOM 1758 N N . HIS A 1 231 ? -4.807 6.101 -1.623 1.00 92.50 231 HIS A N 1
ATOM 1759 C CA . HIS A 1 231 ? -3.943 5.623 -0.552 1.00 92.50 231 HIS A CA 1
ATOM 1760 C C . HIS A 1 231 ? -2.578 6.284 -0.723 1.00 92.50 231 HIS A C 1
ATOM 1762 O O . HIS A 1 231 ? -1.809 5.851 -1.581 1.00 92.50 231 HIS A O 1
ATOM 1768 N N . PRO A 1 232 ? -2.259 7.352 0.030 1.00 91.44 232 PRO A N 1
ATOM 1769 C CA . PRO A 1 232 ? -1.020 8.105 -0.171 1.00 91.44 232 PRO A CA 1
ATOM 1770 C C . PRO A 1 232 ? 0.259 7.243 -0.203 1.00 91.44 232 PRO A C 1
ATOM 1772 O O . PRO A 1 232 ? 1.085 7.466 -1.092 1.00 91.44 232 PRO A O 1
ATOM 1775 N N . PRO A 1 233 ? 0.420 6.204 0.647 1.00 94.06 233 PRO A N 1
ATOM 1776 C CA . PRO A 1 233 ? 1.569 5.301 0.558 1.00 94.06 233 PRO A CA 1
ATOM 1777 C C . PRO A 1 233 ? 1.698 4.576 -0.791 1.00 94.06 233 PRO A C 1
ATOM 1779 O O . PRO A 1 233 ? 2.811 4.299 -1.231 1.00 94.06 233 PRO A O 1
ATOM 1782 N N . ALA A 1 234 ? 0.592 4.312 -1.492 1.00 94.12 234 ALA A N 1
ATOM 1783 C CA . ALA A 1 234 ? 0.631 3.659 -2.798 1.00 94.12 234 ALA A CA 1
ATOM 1784 C C . ALA A 1 234 ? 1.319 4.520 -3.871 1.00 94.12 234 ALA A C 1
ATOM 1786 O O . ALA A 1 234 ? 1.974 3.979 -4.758 1.00 94.12 234 ALA A O 1
ATOM 1787 N N . GLY A 1 235 ? 1.272 5.854 -3.768 1.00 93.69 235 GLY A N 1
ATOM 1788 C CA . GLY A 1 235 ? 2.042 6.729 -4.663 1.00 93.69 235 GLY A CA 1
ATOM 1789 C C . GLY A 1 235 ? 3.550 6.457 -4.578 1.00 93.69 235 GLY A C 1
ATOM 1790 O O . GLY A 1 235 ? 4.223 6.338 -5.601 1.00 93.69 235 GLY A O 1
ATOM 1791 N N . ALA A 1 236 ? 4.063 6.247 -3.359 1.00 94.25 236 ALA A N 1
ATOM 1792 C CA . ALA A 1 236 ? 5.454 5.859 -3.141 1.00 94.25 236 ALA A CA 1
ATOM 1793 C C . ALA A 1 236 ? 5.759 4.455 -3.693 1.00 94.25 236 ALA A C 1
ATOM 1795 O O . ALA A 1 236 ? 6.833 4.254 -4.250 1.00 94.25 236 ALA A O 1
ATOM 1796 N N . THR A 1 237 ? 4.818 3.505 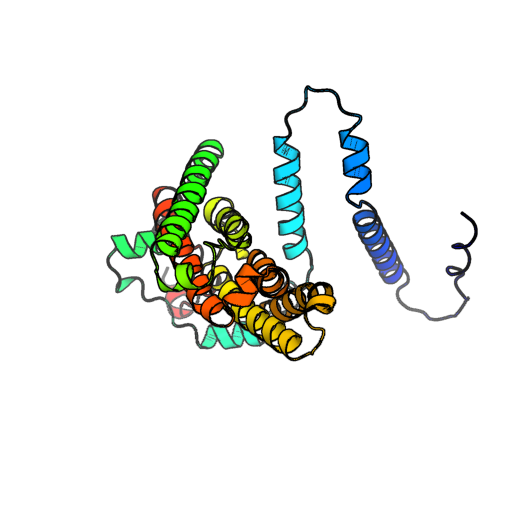-3.622 1.00 94.69 237 THR A N 1
ATOM 1797 C CA . THR A 1 237 ? 4.962 2.181 -4.261 1.00 94.69 237 THR A CA 1
ATOM 1798 C C . THR A 1 237 ? 5.168 2.300 -5.773 1.00 94.69 237 THR A C 1
ATOM 1800 O O . THR A 1 237 ? 6.091 1.690 -6.310 1.00 94.69 237 THR A O 1
ATOM 1803 N N . ALA A 1 238 ? 4.349 3.106 -6.461 1.00 95.81 238 ALA A N 1
ATOM 1804 C CA . ALA A 1 238 ? 4.476 3.317 -7.906 1.00 95.81 238 ALA A CA 1
ATOM 1805 C C . ALA A 1 238 ? 5.802 4.001 -8.279 1.00 95.81 238 ALA A C 1
ATOM 1807 O O . ALA A 1 238 ? 6.443 3.618 -9.255 1.00 95.81 238 ALA A O 1
ATOM 1808 N N . LEU A 1 239 ? 6.236 4.978 -7.477 1.00 94.81 239 LEU A N 1
ATOM 1809 C CA . LEU A 1 239 ? 7.517 5.662 -7.654 1.00 94.81 239 LEU A CA 1
ATOM 1810 C C . LEU A 1 239 ? 8.701 4.697 -7.486 1.00 94.81 239 LEU A C 1
ATOM 1812 O O . LEU A 1 239 ? 9.566 4.625 -8.362 1.00 94.81 239 LEU A O 1
ATOM 1816 N N . MET A 1 240 ? 8.712 3.919 -6.397 1.00 92.31 240 MET A N 1
ATOM 1817 C CA . MET A 1 240 ? 9.762 2.937 -6.094 1.00 92.31 240 MET A CA 1
ATOM 1818 C C . MET A 1 240 ? 9.872 1.855 -7.167 1.00 92.31 240 MET A C 1
ATOM 1820 O O . MET A 1 240 ? 10.981 1.439 -7.486 1.00 92.31 240 MET A O 1
ATOM 1824 N N . ALA A 1 241 ? 8.754 1.468 -7.789 1.00 92.75 241 ALA A N 1
ATOM 1825 C CA . ALA A 1 241 ? 8.748 0.522 -8.903 1.00 92.75 241 ALA A CA 1
ATOM 1826 C C . ALA A 1 241 ? 9.633 0.949 -10.086 1.00 92.75 241 ALA A C 1
ATOM 1828 O O . ALA A 1 241 ? 10.113 0.085 -10.815 1.00 92.75 241 ALA A O 1
ATOM 1829 N N . CYS A 1 242 ? 9.860 2.254 -10.267 1.00 91.56 242 CYS A N 1
ATOM 1830 C CA . CYS A 1 242 ? 10.717 2.792 -11.323 1.00 91.56 242 CYS A CA 1
ATOM 1831 C C . CYS A 1 242 ? 12.121 3.159 -10.832 1.00 91.56 242 CYS A C 1
ATOM 1833 O O . CYS A 1 242 ? 13.086 2.942 -11.558 1.00 91.56 242 CYS A O 1
ATOM 1835 N N . ILE A 1 243 ? 12.262 3.738 -9.636 1.00 90.12 243 ILE A N 1
ATOM 1836 C CA . ILE A 1 243 ? 13.569 4.257 -9.201 1.00 90.12 243 ILE A CA 1
ATOM 1837 C C . ILE A 1 243 ? 14.475 3.178 -8.609 1.00 90.12 243 ILE A C 1
ATOM 1839 O O . ILE A 1 243 ? 15.688 3.234 -8.796 1.00 90.12 243 ILE A O 1
ATOM 1843 N N . ASP A 1 244 ? 13.908 2.183 -7.926 1.00 88.62 244 ASP A N 1
ATOM 1844 C CA . ASP A 1 244 ? 14.691 1.175 -7.221 1.00 88.62 244 ASP A CA 1
ATOM 1845 C C . ASP A 1 244 ? 15.025 -0.008 -8.143 1.00 88.62 244 ASP A C 1
ATOM 1847 O O . ASP A 1 244 ? 14.112 -0.685 -8.630 1.00 88.62 244 ASP A O 1
ATOM 1851 N N . PRO A 1 245 ? 16.316 -0.311 -8.3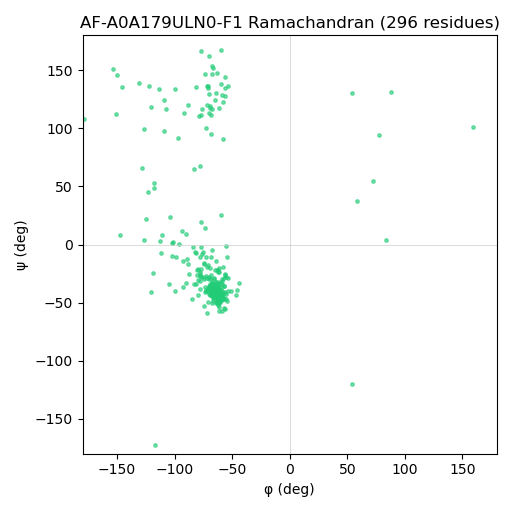80 1.00 87.19 245 PRO A N 1
ATOM 1852 C CA . PRO A 1 245 ? 16.714 -1.428 -9.230 1.00 87.19 245 PRO A CA 1
ATOM 1853 C C . PRO A 1 245 ? 16.180 -2.782 -8.747 1.00 87.19 245 PRO A C 1
ATOM 1855 O O . PRO A 1 245 ? 15.870 -3.639 -9.574 1.00 87.19 245 PRO A O 1
ATOM 1858 N N . GLY A 1 246 ? 16.055 -2.993 -7.430 1.00 85.62 246 GLY A N 1
ATOM 1859 C CA . GLY A 1 246 ? 15.508 -4.235 -6.874 1.00 85.62 246 GLY A CA 1
ATOM 1860 C C . GLY A 1 246 ? 14.049 -4.440 -7.270 1.00 85.62 246 GLY A C 1
ATOM 1861 O O . GLY A 1 246 ? 13.683 -5.463 -7.846 1.00 85.62 246 GLY A O 1
ATOM 1862 N N . THR A 1 247 ? 13.233 -3.414 -7.056 1.00 87.12 247 THR A N 1
ATOM 1863 C CA . THR A 1 247 ? 11.809 -3.408 -7.400 1.00 87.12 247 THR A CA 1
ATOM 1864 C C . THR A 1 247 ? 11.597 -3.488 -8.918 1.00 87.12 247 THR A C 1
ATOM 1866 O O . THR A 1 247 ? 10.709 -4.210 -9.378 1.00 87.12 247 THR A O 1
ATOM 1869 N N . ARG A 1 248 ? 12.461 -2.848 -9.720 1.00 88.75 248 ARG A N 1
ATOM 1870 C CA . ARG A 1 248 ? 12.450 -2.975 -11.189 1.00 88.75 248 ARG A CA 1
ATOM 1871 C C . ARG A 1 248 ? 12.698 -4.406 -11.668 1.00 88.75 248 ARG A C 1
ATOM 1873 O O . ARG A 1 248 ? 12.021 -4.859 -12.594 1.00 88.75 248 ARG A O 1
ATOM 1880 N N . ARG A 1 249 ? 13.636 -5.129 -11.040 1.00 87.81 249 ARG A N 1
ATOM 1881 C CA . ARG A 1 249 ? 13.931 -6.535 -11.374 1.00 87.81 249 ARG A CA 1
ATOM 1882 C C . ARG A 1 249 ? 12.747 -7.461 -11.112 1.00 87.81 249 ARG A C 1
ATOM 1884 O O . ARG A 1 249 ? 12.541 -8.388 -11.889 1.00 87.81 249 ARG A O 1
ATOM 1891 N N . LEU A 1 250 ? 11.938 -7.188 -10.084 1.00 87.38 250 LEU A N 1
ATOM 1892 C CA . LEU A 1 250 ? 10.702 -7.942 -9.836 1.00 87.38 250 LEU A CA 1
ATOM 1893 C C . LEU A 1 250 ? 9.702 -7.805 -10.995 1.00 87.38 250 LEU A C 1
ATOM 1895 O O . LEU A 1 250 ? 8.991 -8.759 -11.316 1.00 87.38 250 LEU A O 1
ATOM 1899 N N . GLY A 1 251 ? 9.629 -6.631 -11.631 1.00 88.62 251 GLY A N 1
ATOM 1900 C CA . GLY A 1 251 ? 8.716 -6.376 -12.744 1.00 88.62 251 GLY A CA 1
ATOM 1901 C C . GLY A 1 251 ? 7.266 -6.711 -12.382 1.00 88.62 251 GLY A C 1
ATOM 1902 O O . GLY A 1 251 ? 6.710 -6.165 -11.436 1.00 88.62 251 GLY A O 1
ATOM 1903 N N . TRP A 1 252 ? 6.649 -7.645 -13.109 1.00 91.94 252 TRP A N 1
ATOM 1904 C CA . TRP A 1 252 ? 5.261 -8.058 -12.869 1.00 91.94 252 TRP A CA 1
ATOM 1905 C C . TRP A 1 252 ? 5.051 -8.828 -11.559 1.00 91.94 252 TRP A C 1
ATOM 1907 O O . TRP A 1 252 ? 3.935 -8.841 -11.042 1.00 91.94 252 TRP A O 1
ATOM 1917 N N . LEU A 1 253 ? 6.107 -9.404 -10.969 1.00 90.50 253 LEU A N 1
ATOM 1918 C CA . LEU A 1 253 ? 6.032 -10.033 -9.643 1.00 90.50 253 LEU A CA 1
ATOM 1919 C C . LEU A 1 253 ? 5.819 -9.013 -8.515 1.00 90.50 253 LEU A C 1
ATOM 1921 O O . LEU A 1 253 ? 5.477 -9.403 -7.398 1.00 90.50 253 LEU A O 1
ATOM 1925 N N . LEU A 1 254 ? 5.952 -7.716 -8.807 1.00 91.06 254 LEU A N 1
ATOM 1926 C CA . LEU A 1 254 ? 5.607 -6.649 -7.876 1.00 91.06 254 LEU A CA 1
ATOM 1927 C C . LEU A 1 254 ? 4.131 -6.699 -7.464 1.00 91.06 254 LEU A C 1
ATOM 1929 O O . LEU A 1 254 ? 3.821 -6.486 -6.297 1.00 91.06 254 LEU A O 1
ATOM 1933 N N . ILE A 1 255 ? 3.224 -7.012 -8.393 1.00 93.75 255 ILE A N 1
ATOM 1934 C CA . ILE A 1 255 ? 1.777 -7.032 -8.138 1.00 93.75 255 ILE A CA 1
ATOM 1935 C C . ILE A 1 255 ? 1.414 -8.066 -7.057 1.00 93.75 255 ILE A C 1
ATOM 1937 O O . ILE A 1 255 ? 0.866 -7.666 -6.028 1.00 93.75 255 ILE A O 1
ATOM 1941 N N . PRO A 1 256 ? 1.737 -9.371 -7.205 1.00 92.44 256 PRO A N 1
ATOM 1942 C CA . PRO A 1 256 ? 1.428 -10.353 -6.169 1.00 92.44 256 PRO A CA 1
ATOM 1943 C C . PRO A 1 256 ? 2.178 -10.085 -4.856 1.00 92.44 256 PRO A C 1
ATOM 1945 O O . PRO A 1 256 ? 1.610 -10.326 -3.792 1.00 92.44 256 PRO A O 1
ATOM 1948 N N . LEU A 1 257 ? 3.404 -9.541 -4.896 1.00 91.50 257 LEU A N 1
ATOM 1949 C CA . LEU A 1 257 ? 4.128 -9.133 -3.684 1.00 91.50 257 LEU A CA 1
ATOM 1950 C C . LEU A 1 257 ? 3.377 -8.035 -2.919 1.00 91.50 257 LEU A C 1
ATOM 1952 O O . LEU A 1 257 ? 3.204 -8.123 -1.699 1.00 91.50 257 LEU A O 1
ATOM 1956 N N . VAL A 1 258 ? 2.929 -7.003 -3.635 1.00 93.62 258 VAL A N 1
ATOM 1957 C CA . VAL A 1 258 ? 2.190 -5.879 -3.061 1.00 93.62 258 VAL A CA 1
ATOM 1958 C C . VAL A 1 258 ? 0.827 -6.329 -2.548 1.00 93.62 258 VAL A C 1
ATOM 1960 O O . VAL A 1 258 ? 0.454 -5.973 -1.434 1.00 93.62 258 VAL A O 1
ATOM 1963 N N . MET A 1 259 ? 0.106 -7.157 -3.306 1.00 94.06 259 MET A N 1
ATOM 1964 C CA . MET A 1 259 ? -1.175 -7.730 -2.880 1.00 94.06 259 MET A CA 1
ATOM 1965 C C . MET A 1 259 ? -1.040 -8.549 -1.598 1.00 94.06 259 MET A C 1
ATOM 1967 O O . MET A 1 259 ? -1.834 -8.375 -0.671 1.00 94.06 259 MET A O 1
ATOM 1971 N N . LEU A 1 260 ? -0.027 -9.415 -1.524 1.00 92.94 260 LEU A N 1
ATOM 1972 C CA . LEU A 1 260 ? 0.251 -10.215 -0.336 1.00 92.94 260 LEU A CA 1
ATOM 1973 C C . LEU A 1 260 ? 0.569 -9.315 0.862 1.00 92.94 260 LEU A C 1
ATOM 1975 O O . LEU A 1 260 ? -0.036 -9.461 1.920 1.00 92.94 260 LEU A O 1
ATOM 1979 N N . SER A 1 261 ? 1.467 -8.348 0.683 1.00 93.38 261 SER A N 1
ATOM 1980 C CA . SER A 1 261 ? 1.908 -7.455 1.761 1.00 93.38 261 SER A CA 1
ATOM 1981 C C . SER A 1 261 ? 0.762 -6.583 2.287 1.00 93.38 261 SER A C 1
ATOM 1983 O O . SER A 1 261 ? 0.561 -6.496 3.497 1.00 93.38 261 SER A O 1
ATOM 1985 N N . SER A 1 262 ? -0.053 -6.013 1.393 1.00 93.81 262 SER A N 1
ATOM 1986 C CA . SER A 1 262 ? -1.264 -5.267 1.760 1.00 93.81 262 SER A CA 1
ATOM 1987 C C . SER A 1 262 ? -2.286 -6.145 2.483 1.00 93.81 262 SER A C 1
ATOM 1989 O O . SER A 1 262 ? -2.885 -5.697 3.456 1.00 93.81 262 SER A O 1
ATOM 1991 N N . SER A 1 263 ? -2.463 -7.401 2.056 1.00 94.62 263 SER A N 1
ATOM 1992 C CA . SER A 1 263 ? -3.363 -8.351 2.730 1.00 94.62 263 SER A CA 1
ATOM 1993 C C . SER A 1 263 ? -2.889 -8.678 4.143 1.00 94.62 263 SER A C 1
ATOM 1995 O O . SER A 1 263 ? -3.699 -8.725 5.063 1.00 94.62 263 SER A O 1
ATOM 1997 N N . LEU A 1 264 ? -1.581 -8.879 4.329 1.00 94.38 264 LEU A N 1
ATOM 1998 C CA . LEU A 1 264 ? -0.991 -9.174 5.635 1.00 94.38 264 LEU A CA 1
ATOM 1999 C C . LEU A 1 264 ? -1.109 -7.984 6.590 1.00 94.38 264 LEU A C 1
ATOM 2001 O O . LEU A 1 264 ? -1.522 -8.180 7.733 1.00 94.38 264 LEU A O 1
ATOM 2005 N N . ILE A 1 265 ? -0.808 -6.762 6.131 1.00 93.88 265 ILE A N 1
ATOM 2006 C CA . ILE A 1 265 ? -0.990 -5.543 6.939 1.00 93.88 265 ILE A CA 1
ATOM 2007 C C . ILE A 1 265 ? -2.461 -5.365 7.300 1.00 93.88 265 ILE A C 1
ATOM 2009 O O . ILE A 1 265 ? -2.772 -5.116 8.459 1.00 93.88 265 ILE A O 1
ATOM 2013 N N . LEU A 1 266 ? -3.370 -5.546 6.343 1.00 92.94 266 LEU A N 1
ATOM 2014 C CA . LEU A 1 266 ? -4.797 -5.416 6.603 1.00 92.94 266 LEU A CA 1
ATOM 2015 C C . LEU A 1 266 ? -5.291 -6.480 7.593 1.00 92.94 266 LEU A C 1
ATOM 2017 O O . LEU A 1 266 ? -6.018 -6.157 8.526 1.00 92.94 266 LEU A O 1
ATOM 2021 N N . ALA A 1 267 ? -4.875 -7.738 7.440 1.00 92.00 267 ALA A N 1
ATOM 2022 C CA . ALA A 1 267 ? -5.237 -8.814 8.360 1.00 92.00 267 ALA A CA 1
ATOM 2023 C C . ALA A 1 267 ? -4.738 -8.532 9.784 1.00 92.00 267 ALA A C 1
ATOM 2025 O O . ALA A 1 267 ? -5.481 -8.678 10.753 1.00 92.00 267 ALA A O 1
ATOM 2026 N N . THR A 1 268 ? -3.497 -8.072 9.916 1.00 92.81 268 THR A N 1
ATOM 2027 C CA . THR A 1 268 ? -2.907 -7.722 11.214 1.00 92.81 268 THR A CA 1
ATOM 2028 C C . THR A 1 268 ? -3.554 -6.472 11.823 1.00 92.81 268 THR A C 1
ATOM 2030 O O . THR A 1 268 ? -3.826 -6.464 13.024 1.00 92.81 268 THR A O 1
ATOM 2033 N N . ALA A 1 269 ? -3.932 -5.483 11.008 1.00 90.25 269 ALA A N 1
ATOM 2034 C CA . ALA A 1 269 ? -4.718 -4.323 11.426 1.00 90.25 269 ALA A CA 1
ATOM 2035 C C . ALA A 1 269 ? -6.111 -4.727 11.926 1.00 90.25 269 ALA A C 1
ATOM 2037 O O . ALA A 1 269 ? -6.527 -4.282 12.994 1.00 90.25 269 ALA A O 1
ATOM 2038 N N . LEU A 1 270 ? -6.813 -5.619 11.220 1.00 88.12 270 LEU A N 1
ATOM 2039 C CA . LEU A 1 270 ? -8.116 -6.145 11.643 1.00 88.12 270 LEU A CA 1
ATOM 2040 C C . LEU A 1 270 ? -8.032 -6.878 12.982 1.00 88.12 270 LEU A C 1
ATOM 2042 O O . LEU A 1 270 ? -8.932 -6.732 13.806 1.00 88.12 270 LEU A O 1
ATOM 2046 N N . LEU A 1 271 ? -6.962 -7.638 13.221 1.00 88.25 271 LEU A N 1
ATOM 2047 C CA . LEU A 1 271 ? -6.766 -8.348 14.482 1.00 88.25 271 LEU A CA 1
ATOM 2048 C C . LEU A 1 271 ? -6.420 -7.384 15.620 1.00 88.25 271 LEU A C 1
ATOM 2050 O O . LEU A 1 271 ? -7.154 -7.310 16.602 1.00 88.25 271 LEU A O 1
ATOM 2054 N N . LEU A 1 272 ? -5.335 -6.619 15.485 1.00 87.06 272 LEU A N 1
ATOM 2055 C CA . LEU A 1 272 ? -4.782 -5.822 16.583 1.00 87.06 272 LEU A CA 1
ATOM 2056 C C . LEU A 1 272 ? -5.632 -4.591 16.899 1.00 87.06 272 LEU A C 1
ATOM 2058 O O . LEU A 1 272 ? -5.889 -4.305 18.071 1.00 87.06 272 LEU A O 1
ATOM 2062 N N . ASN A 1 273 ? -6.145 -3.893 15.880 1.00 86.69 273 ASN A N 1
ATOM 2063 C CA . ASN A 1 273 ? -6.962 -2.708 16.127 1.00 86.69 273 ASN A CA 1
ATOM 2064 C C . ASN A 1 273 ? -8.322 -3.071 16.738 1.00 86.69 273 ASN A C 1
ATOM 2066 O O . ASN A 1 273 ? -8.847 -2.269 17.506 1.00 86.69 273 ASN A O 1
ATOM 2070 N N . ASN A 1 274 ? -8.882 -4.263 16.485 1.00 85.12 274 ASN A N 1
ATOM 2071 C CA . ASN A 1 274 ? -10.181 -4.654 17.054 1.00 85.12 274 ASN A CA 1
ATOM 2072 C C . ASN A 1 274 ? -10.139 -5.204 18.483 1.00 85.12 274 ASN A C 1
ATOM 2074 O O . ASN A 1 274 ? -11.207 -5.383 19.078 1.00 85.12 274 ASN A O 1
ATOM 2078 N N . ILE A 1 275 ? -8.954 -5.410 19.067 1.00 82.94 275 ILE A N 1
ATOM 2079 C CA . ILE A 1 275 ? -8.830 -5.783 20.486 1.00 82.94 275 ILE A CA 1
ATOM 2080 C C . ILE A 1 275 ? -9.383 -4.652 21.359 1.00 82.94 275 ILE A C 1
ATOM 2082 O O . ILE A 1 275 ? -10.242 -4.871 22.209 1.00 82.94 275 ILE A O 1
ATOM 2086 N N . GLN A 1 276 ? -8.940 -3.418 21.108 1.00 78.88 276 GLN A N 1
ATOM 2087 C CA . GLN A 1 276 ? -9.299 -2.256 21.930 1.00 78.88 276 GLN A CA 1
ATOM 2088 C C . GLN A 1 276 ? -10.048 -1.158 21.175 1.00 78.88 276 GLN A C 1
ATOM 2090 O O . GLN A 1 276 ? -10.802 -0.401 21.784 1.00 78.88 276 GLN A O 1
ATOM 2095 N N . ARG A 1 277 ? -9.880 -1.076 19.853 1.00 81.25 277 ARG A N 1
ATOM 2096 C CA . ARG A 1 277 ? -10.486 -0.048 18.998 1.00 81.25 277 ARG A CA 1
ATOM 2097 C C . ARG A 1 277 ? -11.443 -0.683 17.993 1.00 81.25 277 ARG A C 1
ATOM 2099 O O . ARG A 1 277 ? -11.773 -1.862 18.085 1.00 81.25 277 ARG A O 1
ATOM 2106 N N . ARG A 1 278 ? -11.951 0.106 17.051 1.00 81.94 278 ARG A N 1
ATOM 2107 C CA . ARG A 1 278 ? -12.826 -0.380 15.983 1.00 81.94 278 ARG A CA 1
ATOM 2108 C C . ARG A 1 278 ? -12.190 -0.081 14.638 1.00 81.94 278 ARG A C 1
ATOM 2110 O O . ARG A 1 278 ? -12.017 1.083 14.300 1.00 81.94 278 ARG A O 1
ATOM 2117 N N . PHE A 1 279 ? -11.894 -1.128 13.882 1.00 81.69 279 PHE A N 1
ATOM 2118 C CA . PHE A 1 279 ? -11.377 -1.028 12.528 1.00 81.69 279 PHE A CA 1
ATOM 2119 C C . PHE A 1 279 ? -11.918 -2.188 11.671 1.00 81.69 279 PHE A C 1
ATOM 2121 O O . PHE A 1 279 ? -11.917 -3.324 12.128 1.00 81.69 279 PHE A O 1
ATOM 2128 N N . PRO A 1 280 ? -12.383 -1.965 10.438 1.00 83.62 280 PRO A N 1
ATOM 2129 C CA . PRO A 1 280 ? -12.557 -0.681 9.779 1.00 83.62 280 PRO A CA 1
ATOM 2130 C C . PRO A 1 280 ? -13.805 0.059 10.275 1.00 83.62 280 PRO A C 1
ATOM 2132 O O . PRO A 1 280 ? -14.691 -0.519 10.913 1.00 83.62 280 PRO A O 1
ATOM 2135 N N . LEU A 1 281 ? -13.897 1.347 9.943 1.00 82.31 281 LEU A N 1
ATOM 2136 C CA . LEU A 1 281 ? -15.137 2.113 10.091 1.00 82.31 281 LEU A CA 1
ATOM 2137 C C . LEU A 1 281 ? -16.153 1.692 9.024 1.00 82.31 281 LEU A C 1
ATOM 2139 O O . LEU A 1 281 ? -17.343 1.559 9.313 1.00 82.31 281 LEU A O 1
ATOM 2143 N N . TYR A 1 282 ? -15.673 1.449 7.804 1.00 78.38 282 TYR A N 1
ATOM 2144 C CA . TYR A 1 282 ? -16.454 0.909 6.700 1.00 78.38 282 TYR A CA 1
ATOM 2145 C C . TYR A 1 282 ? -15.559 0.159 5.710 1.00 78.38 282 TYR A C 1
ATOM 2147 O O . TYR A 1 282 ? -14.395 0.491 5.518 1.00 78.38 282 TYR A O 1
ATOM 2155 N N . TRP A 1 283 ? -16.123 -0.844 5.039 1.00 77.81 283 TRP A N 1
ATOM 2156 C CA . TRP A 1 283 ? -15.393 -1.634 4.044 1.00 77.81 283 TRP A CA 1
ATOM 2157 C C . TRP A 1 283 ? -15.393 -0.984 2.662 1.00 77.81 283 TRP A C 1
ATOM 2159 O O . TRP A 1 283 ? -14.344 -0.875 2.042 1.00 77.81 283 TRP A O 1
ATOM 2169 N N . TRP A 1 284 ? -16.557 -0.527 2.193 1.00 74.12 284 TRP A N 1
ATOM 2170 C CA . TRP A 1 284 ? -16.741 -0.041 0.819 1.00 74.12 284 TRP A CA 1
ATOM 2171 C C . TRP A 1 284 ? -17.204 1.406 0.743 1.00 74.12 284 TRP A C 1
ATOM 2173 O O . TRP A 1 284 ? -16.700 2.166 -0.090 1.00 74.12 284 TRP A O 1
ATOM 2183 N N . THR A 1 285 ? -18.128 1.786 1.625 1.00 70.12 285 THR A N 1
ATOM 2184 C CA . THR A 1 285 ? -18.683 3.135 1.688 1.00 70.12 285 THR A CA 1
ATOM 2185 C C . THR A 1 285 ? -19.108 3.546 3.088 1.00 70.12 285 THR A C 1
ATOM 2187 O O . THR A 1 285 ? -19.628 2.710 3.825 1.00 70.12 285 THR A O 1
ATOM 2190 N N . PRO A 1 286 ? -18.957 4.841 3.426 1.00 64.94 286 PRO A N 1
ATOM 2191 C CA . PRO A 1 286 ? -19.456 5.399 4.680 1.00 64.94 286 PRO A CA 1
ATOM 2192 C C . PRO A 1 286 ? -20.984 5.583 4.688 1.00 64.94 286 PRO A C 1
ATOM 2194 O O . PRO A 1 286 ? -21.571 5.778 5.747 1.00 64.94 286 PRO A O 1
ATOM 2197 N N . GLU A 1 287 ? -21.639 5.548 3.523 1.00 67.12 287 GLU A N 1
ATOM 2198 C CA . GLU A 1 287 ? -23.093 5.690 3.404 1.00 67.12 287 GLU A CA 1
ATOM 2199 C C . GLU A 1 287 ? -23.830 4.452 3.937 1.00 67.12 287 GLU A C 1
ATOM 2201 O O . GLU A 1 287 ? -23.474 3.309 3.642 1.00 67.12 287 GLU A O 1
ATOM 2206 N N . ASN A 1 288 ? -24.907 4.684 4.692 1.00 62.12 288 ASN A N 1
ATOM 2207 C CA . ASN A 1 288 ? -25.802 3.624 5.141 1.00 62.12 288 ASN A CA 1
ATOM 2208 C C . ASN A 1 288 ? -26.651 3.123 3.966 1.00 62.12 288 ASN A C 1
ATOM 2210 O O . ASN A 1 288 ? -27.678 3.710 3.643 1.00 62.12 288 ASN A O 1
ATOM 2214 N N . LEU A 1 289 ? -26.263 1.990 3.379 1.00 63.03 289 LEU A N 1
ATOM 2215 C CA . LEU A 1 289 ? -26.986 1.332 2.278 1.00 63.03 289 LEU A CA 1
ATOM 2216 C C . LEU A 1 289 ? -28.246 0.560 2.738 1.00 63.03 289 LEU A C 1
ATOM 2218 O O . LEU A 1 289 ? -28.708 -0.344 2.043 1.00 63.03 289 LEU A O 1
ATOM 2222 N N . ARG A 1 290 ? -28.790 0.852 3.931 1.00 59.34 290 ARG A N 1
ATOM 2223 C CA . ARG A 1 290 ? -30.019 0.204 4.423 1.00 59.34 290 AR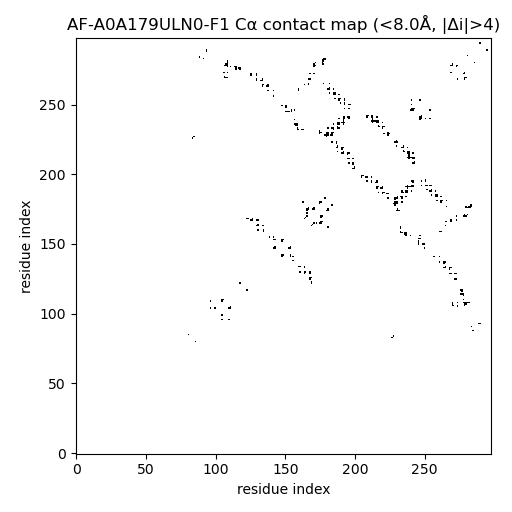G A CA 1
ATOM 2224 C C . ARG A 1 290 ? -31.229 0.714 3.625 1.00 59.34 290 ARG A C 1
ATOM 2226 O O . ARG A 1 290 ? -31.333 1.927 3.443 1.00 59.34 290 ARG A O 1
ATOM 2233 N N . PRO A 1 291 ? -32.170 -0.155 3.209 1.00 58.16 291 PRO A N 1
ATOM 2234 C CA . PRO A 1 291 ? -33.427 0.288 2.609 1.00 58.16 291 PRO A CA 1
ATOM 2235 C C . PRO A 1 291 ? -34.162 1.249 3.551 1.00 58.16 291 PRO A C 1
ATOM 2237 O O . PRO A 1 291 ? -34.268 0.961 4.747 1.00 58.16 291 PRO A O 1
ATOM 2240 N N . ALA A 1 292 ? -34.683 2.362 3.025 1.00 56.81 292 ALA A N 1
ATOM 2241 C CA . ALA A 1 292 ? -35.345 3.419 3.805 1.00 56.81 292 ALA A CA 1
ATOM 2242 C C . ALA A 1 292 ? -36.479 2.895 4.713 1.00 56.81 292 ALA A C 1
ATOM 2244 O O . ALA A 1 292 ? -36.727 3.430 5.789 1.00 56.81 292 ALA A O 1
ATOM 2245 N N . GLU A 1 293 ? -37.123 1.798 4.319 1.00 53.28 293 GLU A N 1
ATOM 2246 C CA . GLU A 1 293 ? -38.194 1.145 5.075 1.00 53.28 293 GLU A CA 1
ATOM 2247 C C . GLU A 1 293 ? -37.704 0.458 6.363 1.00 53.28 293 GLU A C 1
ATOM 2249 O O . GLU A 1 293 ? -38.407 0.441 7.371 1.00 53.28 293 GLU A O 1
ATOM 2254 N N . SER A 1 294 ? -36.454 -0.016 6.383 1.00 53.06 294 SER A N 1
ATOM 2255 C CA . SER A 1 294 ? -35.812 -0.573 7.586 1.00 53.06 294 SER A CA 1
ATOM 2256 C C . SER A 1 294 ? -35.278 0.495 8.545 1.00 53.06 294 SER A C 1
ATOM 2258 O O . SER A 1 294 ? -35.093 0.213 9.724 1.00 53.06 294 SER A O 1
ATOM 2260 N N . GLN A 1 295 ? -35.044 1.719 8.056 1.00 51.84 295 GLN A N 1
ATOM 2261 C CA . GLN A 1 295 ? -34.584 2.846 8.875 1.00 51.84 295 GLN A CA 1
ATOM 2262 C C . GLN A 1 295 ? -35.717 3.473 9.693 1.00 51.84 295 GLN A C 1
ATOM 2264 O O . GLN A 1 295 ? -35.450 4.053 10.735 1.00 51.84 295 GLN A O 1
ATOM 2269 N N . ARG A 1 296 ? -36.979 3.342 9.252 1.00 49.28 296 ARG A N 1
ATOM 2270 C CA . ARG A 1 296 ? -38.152 3.855 9.988 1.00 49.28 296 ARG A CA 1
ATOM 2271 C C . ARG A 1 296 ? -38.581 2.985 11.174 1.00 49.28 296 ARG A C 1
ATOM 2273 O O . ARG A 1 296 ? -39.444 3.406 11.932 1.00 49.28 296 ARG A O 1
ATOM 2280 N N . ARG A 1 297 ? -38.040 1.769 11.306 1.00 48.66 297 ARG A N 1
ATOM 2281 C CA . ARG A 1 297 ? -38.431 0.790 12.341 1.00 48.66 297 ARG A CA 1
ATOM 2282 C C . ARG A 1 297 ? -37.461 0.710 13.531 1.00 48.66 297 ARG A C 1
ATOM 2284 O O . ARG A 1 297 ? -37.669 -0.126 14.403 1.00 48.66 297 ARG A O 1
ATOM 2291 N N . THR A 1 298 ? -36.414 1.532 13.553 1.00 44.81 298 THR A N 1
ATOM 2292 C CA . THR A 1 298 ? -35.400 1.617 14.623 1.00 44.81 298 THR A CA 1
ATOM 2293 C C . THR A 1 298 ? -35.363 3.015 15.192 1.00 44.81 298 THR A C 1
ATOM 2295 O O . THR A 1 298 ? -35.249 3.133 16.426 1.00 44.81 298 THR A O 1
#

pLDDT: mean 71.45, std 21.74, range [30.64, 97.19]

Secondary structure (DSSP, 8-state):
--SSSSS---------S-HHHHHHHHHHHHHHHHHHH--HHHHHHHHHSS-TTS-THHHHHHHHHHHHHHHHHSSTTSS---HHHHHHHHHSPPP-GGGS-HHHHHHTT--SSPPPPPPHHHHHHHHHHHHHHHHHHHHHHHHH-HHHHTTSS----THHHHHHIIIII-TT-GGGSHHHHHHHHHHHHHHHHHHHHHHHTSTTGGGGHHHHHHHHHHHHHHHHHHHT---HHHHHHHHHHHH-HHHHHHGGGHHHHHHHHHHHHHHHHHHHHHHHS---S-SS-SS----HHHHTT-

Foldseek 3Di:
DPDPPPPDDDDDDDDDDDPPVVVVVVVVVVVVVVVVVPPCVVVVVVVVPDDDDDDPPPVVVVVVVVVVVVVVVPCPPVPDDPVLLVVVLVVDDDDPLVVDPPVVSLLQQDDPDAFDDDDPVVLVVLLVVLLCVLVVVLQVVCVPDVVLVVLPDDDDQPLVSVLSCCLRNVQVDPLNALQLLQVLLLLLLVLLLVLLVVLVVDPPSVVCLVVSLVVSLVVSQVVCVVNVSHHPSSSSVSSCCRPPPSNVSCRNVSNVSSNVSSVSSVSSSSVSCSVRHGPHCDHSDPDDPDDPVVVVVD

Organism: Blastomyces gilchristii (strain SLH14081) (NCBI:txid559298)

Sequence (298 aa):
MHAIRKVCQPQNGSGIGNTDEAGRESRRLRLCLATMATTPLDYLRSSTDRGPNEPNQRALVGGFEAMAGMFQVTGLTRRHPPKLGRLLNRYVPYPRWHLIPRPVAHFLGHRTQPPKKPGNVLVMLWSIVGVFCGLAIVAAVTKNIPRFQAHGSFTMISSFGATAVLEYCSIDSPLAQPRNAFLGQIIASVIGAGIAKLFALHPHAESWFWLGGPVACAVAVAAMIFSKTIHPPAGATALMACIDPGTRRLGWLLIPLVMLSSSLILATALLLNNIQRRFPLYWWTPENLRPAESQRRT

InterPro domains:
  IPR007065 HPP [PTHR33741] (88-286)
  IPR058581 HPP, transmembrane region [PF04982] (119-280)